Protein AF-A0A1I1L9L7-F1 (afdb_monomer_lite)

InterPro domains:
  IPR055775 Domain of unknown function DUF7351 [PF24042] (22-206)

Sequence (222 aa):
MVRFILAENYLHPSDFQAIETDGSCLQCGTAALQAVPHDQYFMIQCTACESPAFTYKLTPAQVRGHTGTDLIDTVIWEQASDFLKMRQDVCPDCAGNMETEIRDLSGEPEAERLPTSLVTLSECQQCLRFMSVPITHAAAYHPESIVFHWKRGLDILATGVWEFHENLHTEQWTADHVDGPTGSYKVEFQHDSSSLRLYLDETAVVTKSERVRGKDHSASRS

Organism: Natronobacterium haloterrestre (NCBI:txid148448)

Secondary structure (DSSP, 8-state):
-HHHHHTTTTSPPPP---EEE-S--TTT--S-EEEEEETTEEEEEETTT--EEEEEE--HHHHHH--THHHHHHHHHHHHHHHHHHTTTB-TTTS-BEEEEEEE-TTS-GGG--S-SEEEEEEETTT--EEEEEHHHHHHTSHHHHHHHHTTT--GGGS-TTTTHHHHHTTSEEEEE-SSSTT-EEEEEEETTEEEEEEE-TT--EEEEEEEEPP-------

Structure (mmCIF, N/CA/C/O backbone):
data_AF-A0A1I1L9L7-F1
#
_entry.id   AF-A0A1I1L9L7-F1
#
loop_
_atom_site.group_PDB
_atom_site.id
_atom_site.type_symbol
_atom_site.label_atom_id
_at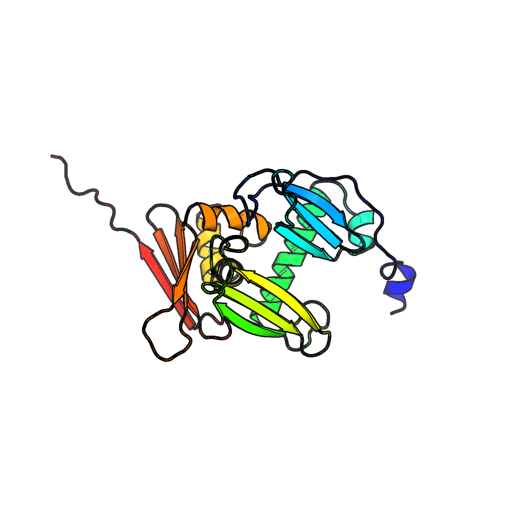om_site.label_alt_id
_atom_site.label_comp_id
_atom_site.label_asym_id
_atom_site.label_entity_id
_atom_site.label_seq_id
_atom_site.pdbx_PDB_ins_code
_atom_site.Cartn_x
_atom_site.Cartn_y
_atom_site.Cartn_z
_atom_site.occupancy
_atom_site.B_iso_or_equiv
_atom_site.auth_seq_id
_atom_site.auth_comp_id
_atom_site.auth_asym_id
_atom_site.auth_atom_id
_atom_site.pdbx_PDB_model_num
ATOM 1 N N . MET A 1 1 ? 21.288 -17.901 -4.551 1.00 74.31 1 MET A N 1
ATOM 2 C CA . MET A 1 1 ? 22.120 -16.922 -5.285 1.00 74.31 1 MET A CA 1
ATOM 3 C C . MET A 1 1 ? 22.381 -17.322 -6.739 1.00 74.31 1 MET A C 1
ATOM 5 O O . MET A 1 1 ? 22.025 -16.545 -7.608 1.00 74.31 1 MET A O 1
ATOM 9 N N . VAL A 1 2 ? 22.883 -18.532 -7.043 1.00 90.88 2 VAL A N 1
ATOM 10 C CA . VAL A 1 2 ? 23.181 -18.965 -8.436 1.00 90.88 2 VAL A CA 1
ATOM 11 C C . VAL A 1 2 ? 21.996 -18.792 -9.400 1.00 90.88 2 VAL A C 1
ATOM 13 O O . VAL A 1 2 ? 22.162 -18.197 -10.456 1.00 90.88 2 VAL A O 1
ATOM 16 N N . ARG A 1 3 ? 20.780 -19.210 -9.012 1.00 94.00 3 ARG A N 1
ATOM 17 C CA . ARG A 1 3 ? 19.559 -19.008 -9.823 1.00 94.00 3 ARG A CA 1
ATOM 18 C C . ARG A 1 3 ? 19.292 -17.538 -10.178 1.00 94.00 3 ARG A C 1
ATOM 20 O O . ARG A 1 3 ? 18.843 -17.263 -11.278 1.00 94.00 3 ARG A O 1
ATOM 27 N N . PHE A 1 4 ? 19.561 -16.615 -9.254 1.00 86.69 4 PHE A N 1
ATOM 28 C CA . PHE A 1 4 ? 19.279 -15.183 -9.415 1.00 86.69 4 PHE A CA 1
ATOM 29 C C . PHE A 1 4 ? 20.272 -14.510 -10.371 1.00 86.69 4 PHE A C 1
ATOM 31 O O . PHE A 1 4 ? 19.888 -13.646 -11.152 1.00 86.69 4 PHE A O 1
ATOM 38 N N . ILE A 1 5 ? 21.530 -14.966 -10.340 1.00 90.44 5 ILE A N 1
ATOM 39 C CA . ILE A 1 5 ? 22.573 -14.550 -11.283 1.00 90.44 5 ILE A CA 1
ATOM 40 C C . ILE A 1 5 ? 22.270 -15.097 -12.679 1.00 90.44 5 ILE A C 1
ATOM 42 O O . ILE A 1 5 ? 22.253 -14.334 -13.633 1.00 90.44 5 ILE A O 1
ATOM 46 N N . LEU A 1 6 ? 21.969 -16.396 -12.797 1.00 91.81 6 LEU A N 1
ATOM 47 C CA . LEU A 1 6 ? 21.653 -17.023 -14.088 1.00 91.81 6 LEU A CA 1
ATOM 48 C C . LEU A 1 6 ? 20.383 -16.456 -14.739 1.00 91.81 6 LEU A C 1
ATOM 50 O O . LEU A 1 6 ? 20.278 -16.457 -15.956 1.00 91.81 6 LEU A O 1
ATOM 54 N N . ALA A 1 7 ? 19.424 -15.993 -13.935 1.00 91.12 7 ALA A N 1
ATOM 55 C CA . ALA A 1 7 ? 18.217 -15.322 -14.416 1.00 91.12 7 ALA A CA 1
ATOM 56 C C . ALA A 1 7 ? 18.407 -13.809 -14.634 1.00 91.12 7 ALA A C 1
ATOM 58 O O . ALA A 1 7 ? 17.445 -13.121 -14.982 1.00 91.12 7 ALA A O 1
ATOM 59 N N . GLU A 1 8 ? 19.609 -13.282 -14.373 1.00 90.81 8 GLU A N 1
ATOM 60 C CA . GLU A 1 8 ? 19.957 -11.867 -14.540 1.00 90.81 8 GLU A CA 1
ATOM 61 C C . GLU A 1 8 ? 18.981 -10.919 -13.823 1.00 90.81 8 GLU A C 1
ATOM 63 O O . GLU A 1 8 ? 18.667 -9.829 -14.297 1.00 90.81 8 GLU A O 1
ATOM 68 N N . ASN A 1 9 ? 18.456 -11.349 -12.672 1.00 88.44 9 ASN A N 1
ATOM 69 C CA . ASN A 1 9 ? 17.422 -10.607 -11.943 1.00 88.44 9 ASN A CA 1
ATOM 70 C C . ASN A 1 9 ? 18.002 -9.617 -10.917 1.00 88.44 9 ASN A C 1
ATOM 72 O O . ASN A 1 9 ? 17.262 -8.997 -10.164 1.00 88.44 9 ASN A O 1
ATOM 76 N N . TYR A 1 10 ? 19.332 -9.496 -10.885 1.00 84.00 10 TYR A N 1
ATOM 77 C CA . TYR A 1 10 ? 20.086 -8.505 -10.112 1.00 84.00 10 TYR A CA 1
ATOM 78 C C . TYR A 1 10 ? 20.432 -7.254 -10.929 1.00 84.00 10 TYR A C 1
ATOM 80 O O . TYR A 1 10 ? 20.996 -6.310 -10.381 1.00 84.00 10 TYR A O 1
ATOM 88 N N . LEU A 1 11 ? 20.181 -7.286 -12.242 1.00 84.75 11 LEU A N 1
ATOM 89 C CA . LEU A 1 11 ? 20.411 -6.153 -13.129 1.00 84.75 11 LEU A CA 1
ATOM 90 C C . LEU A 1 11 ? 19.352 -5.071 -12.911 1.00 84.75 11 LEU A C 1
ATOM 92 O O . LEU A 1 11 ? 18.339 -5.286 -12.248 1.00 84.75 11 LEU A O 1
ATOM 96 N N . HIS A 1 12 ? 19.588 -3.911 -13.514 1.00 85.06 12 HIS A N 1
ATOM 97 C CA . HIS A 1 12 ? 18.571 -2.878 -13.619 1.00 85.06 12 HIS A CA 1
ATOM 98 C C . HIS A 1 12 ? 17.454 -3.336 -14.578 1.00 85.06 12 HIS A C 1
ATOM 100 O O . HIS A 1 12 ? 17.778 -3.896 -15.634 1.00 85.06 12 HIS A O 1
ATOM 106 N N . PRO A 1 13 ? 16.165 -3.146 -14.241 1.00 86.81 13 PRO A N 1
ATOM 107 C CA . PRO A 1 13 ? 15.077 -3.362 -15.190 1.00 86.81 13 PRO A CA 1
ATOM 108 C C . PRO A 1 13 ? 15.266 -2.478 -16.430 1.00 86.81 13 PRO A C 1
ATOM 110 O O . PRO A 1 13 ? 15.770 -1.365 -16.327 1.00 86.81 13 PRO A O 1
ATOM 113 N N . SER A 1 14 ? 14.897 -2.971 -17.611 1.00 86.25 14 SER A N 1
ATOM 114 C CA . SER A 1 14 ? 14.864 -2.129 -18.812 1.00 86.25 14 SER A CA 1
ATOM 115 C C . SER A 1 14 ? 13.725 -1.113 -18.730 1.00 86.25 14 SER A C 1
ATOM 117 O O . SER A 1 14 ? 12.715 -1.384 -18.083 1.00 86.25 14 SER A O 1
ATOM 119 N N . ASP A 1 15 ? 13.844 0.005 -19.443 1.00 88.38 15 ASP A N 1
ATOM 120 C CA . ASP A 1 15 ? 12.739 0.957 -19.572 1.00 88.38 15 ASP A CA 1
ATOM 121 C C . ASP A 1 15 ? 11.530 0.338 -20.290 1.00 88.38 15 ASP A C 1
ATOM 123 O O . ASP A 1 15 ? 11.657 -0.568 -21.122 1.00 88.38 15 ASP A O 1
ATOM 127 N N . PHE A 1 16 ? 10.348 0.876 -19.992 1.00 90.25 16 PHE A N 1
ATOM 128 C CA . PHE A 1 16 ? 9.088 0.574 -20.665 1.00 90.25 16 PHE A CA 1
ATOM 129 C C . PHE A 1 16 ? 8.389 1.879 -21.077 1.00 90.25 16 PHE A C 1
ATOM 131 O O . PHE A 1 16 ? 8.677 2.951 -20.547 1.00 90.25 16 PHE A O 1
ATOM 138 N N . GLN A 1 17 ? 7.502 1.813 -22.071 1.00 91.69 17 GLN A N 1
ATOM 139 C CA . GLN A 1 17 ? 6.713 2.986 -22.468 1.00 91.69 17 GLN A CA 1
ATOM 140 C C . GLN A 1 17 ? 5.720 3.361 -21.371 1.00 91.69 17 GLN A C 1
ATOM 142 O O . GLN A 1 17 ? 5.306 2.488 -20.621 1.00 91.69 17 GLN A O 1
ATOM 147 N N . ALA A 1 18 ? 5.311 4.629 -21.301 1.00 95.25 18 ALA A N 1
ATOM 148 C CA . ALA A 1 18 ? 4.264 5.038 -20.372 1.00 95.25 18 ALA A CA 1
ATOM 149 C C . ALA A 1 18 ? 2.961 4.259 -20.633 1.00 95.25 18 ALA A C 1
ATOM 151 O O . ALA A 1 18 ? 2.595 4.032 -21.790 1.00 95.25 18 ALA A O 1
ATOM 152 N N . ILE A 1 19 ? 2.279 3.847 -19.565 1.00 96.31 19 ILE A N 1
ATOM 153 C CA . ILE A 1 19 ? 1.046 3.051 -19.630 1.00 96.31 19 ILE A CA 1
ATOM 154 C C . ILE A 1 19 ? -0.031 3.794 -18.842 1.00 96.31 19 ILE A C 1
ATOM 156 O O . ILE A 1 19 ? 0.158 4.062 -17.660 1.00 96.31 19 ILE A O 1
ATOM 160 N N . GLU A 1 20 ? -1.147 4.137 -19.479 1.00 96.44 20 GLU A N 1
ATOM 161 C CA . GLU A 1 20 ? -2.298 4.718 -18.777 1.00 96.44 20 GLU A CA 1
ATOM 162 C C . GLU A 1 20 ? -2.864 3.719 -17.757 1.00 96.44 20 GLU A C 1
ATOM 164 O O . GLU A 1 20 ? -2.862 2.510 -17.995 1.00 96.44 20 GLU A O 1
ATOM 169 N N . THR A 1 21 ? -3.322 4.221 -16.612 1.00 96.50 21 THR A N 1
ATOM 170 C CA . THR A 1 21 ? -3.875 3.394 -15.534 1.00 96.50 21 THR A CA 1
ATOM 171 C C . THR A 1 21 ? -5.078 4.069 -14.896 1.00 96.50 21 THR A C 1
ATOM 173 O O . THR A 1 21 ? -5.162 5.298 -14.854 1.00 96.50 21 THR A O 1
ATOM 176 N N . ASP A 1 22 ? -5.974 3.254 -14.346 1.00 96.44 22 ASP A N 1
ATOM 177 C CA . ASP A 1 22 ? -7.114 3.737 -13.577 1.00 96.44 22 ASP A CA 1
ATOM 178 C C . ASP A 1 22 ? -6.680 4.345 -12.232 1.00 96.44 22 ASP A C 1
ATOM 180 O O . ASP A 1 22 ? -5.543 4.174 -11.769 1.00 96.44 22 ASP A O 1
ATOM 184 N N . GLY A 1 23 ? -7.607 5.074 -11.608 1.00 95.62 23 GLY A N 1
ATOM 185 C CA . GLY A 1 23 ? -7.436 5.726 -10.313 1.00 95.62 23 GLY A CA 1
ATOM 186 C C . GLY A 1 23 ? -7.349 7.248 -10.386 1.00 95.62 23 GLY A C 1
ATOM 187 O O . GLY A 1 23 ? -7.425 7.864 -11.449 1.00 95.62 23 GLY A O 1
ATOM 188 N N . SER A 1 24 ? -7.189 7.877 -9.222 1.00 95.88 24 SER A N 1
ATOM 189 C CA . SER A 1 24 ? -7.124 9.335 -9.092 1.00 95.88 24 SER A CA 1
ATOM 190 C C . SER A 1 24 ? -5.877 9.762 -8.329 1.00 95.88 24 SER A C 1
ATOM 192 O O . SER A 1 24 ? -5.354 9.034 -7.491 1.00 95.88 24 SER A O 1
ATOM 194 N N . CYS A 1 25 ? -5.350 10.945 -8.627 1.00 95.94 25 CYS A N 1
ATOM 195 C CA . CYS A 1 25 ? -4.183 11.454 -7.916 1.00 95.94 25 CYS A CA 1
ATOM 196 C C . CYS A 1 25 ? -4.523 11.765 -6.453 1.00 95.94 25 CYS A C 1
ATOM 198 O O . CYS A 1 25 ? -5.446 12.534 -6.189 1.00 95.94 25 CYS A O 1
ATOM 200 N N . LEU A 1 26 ? -3.728 11.267 -5.501 1.00 92.94 26 LEU A N 1
ATOM 201 C CA . LEU A 1 26 ? -3.913 11.589 -4.082 1.00 92.94 26 LEU A CA 1
ATOM 202 C C . LEU A 1 26 ? -3.842 13.101 -3.811 1.00 92.94 26 LEU A C 1
ATOM 204 O O . LEU A 1 26 ? -4.589 13.602 -2.981 1.00 92.94 26 LEU A O 1
ATOM 208 N N . GLN A 1 27 ? -2.989 13.821 -4.547 1.00 92.06 27 GLN A N 1
ATOM 209 C CA . GLN A 1 27 ? -2.764 15.255 -4.359 1.00 92.06 27 GLN A CA 1
ATOM 210 C C . GLN A 1 27 ? -3.884 16.119 -4.953 1.00 92.06 27 GLN A C 1
ATOM 212 O O . GLN A 1 27 ? -4.415 16.991 -4.276 1.00 92.06 27 GLN A O 1
ATOM 217 N N . CYS A 1 28 ? -4.236 15.916 -6.229 1.00 93.69 28 CYS A N 1
ATOM 218 C CA . CYS A 1 28 ? -5.152 16.817 -6.947 1.00 93.69 28 CYS A CA 1
ATOM 219 C C . CYS A 1 28 ? -6.508 16.198 -7.321 1.00 93.69 28 CYS A C 1
ATOM 221 O O . CYS A 1 28 ? -7.334 16.877 -7.925 1.00 93.69 28 CYS A O 1
ATOM 223 N N . GLY A 1 29 ? -6.724 14.909 -7.045 1.00 94.00 29 GLY A N 1
ATOM 224 C CA . GLY A 1 29 ? -7.970 14.190 -7.340 1.00 94.00 29 GLY A CA 1
ATOM 225 C C . GLY A 1 29 ? -8.252 13.941 -8.820 1.00 94.00 29 GLY A C 1
ATOM 226 O O . GLY A 1 29 ? -9.271 13.351 -9.160 1.00 94.00 29 GLY A O 1
ATOM 227 N N . THR A 1 30 ? -7.364 14.356 -9.725 1.00 96.19 30 THR A N 1
ATOM 228 C CA . THR A 1 30 ? -7.573 14.163 -11.165 1.00 96.19 30 THR A CA 1
ATOM 229 C C . THR A 1 30 ? -7.302 12.710 -11.564 1.00 96.19 30 THR A C 1
ATOM 231 O O . THR A 1 30 ? -6.269 12.147 -11.193 1.00 96.19 30 THR A O 1
ATOM 234 N N . ALA A 1 31 ? -8.202 12.126 -12.359 1.00 96.31 31 ALA A N 1
ATOM 235 C CA . ALA A 1 31 ? -8.064 10.797 -12.960 1.00 96.31 31 ALA A CA 1
ATOM 236 C C . ALA A 1 31 ? -7.220 10.853 -14.247 1.00 96.31 31 ALA A C 1
ATOM 238 O O . ALA A 1 31 ? -7.720 10.686 -15.357 1.00 96.31 31 ALA A O 1
ATOM 239 N N . ALA A 1 32 ? -5.942 11.200 -14.097 1.00 95.19 32 ALA A N 1
ATOM 240 C CA . ALA A 1 32 ? -4.993 11.330 -15.203 1.00 95.19 32 ALA A CA 1
ATOM 241 C C . ALA A 1 32 ? -3.651 10.699 -14.815 1.00 95.19 32 ALA A C 1
ATOM 243 O O . ALA A 1 32 ? -2.624 11.378 -14.726 1.00 95.19 32 ALA A O 1
ATOM 244 N N . LEU A 1 33 ? -3.695 9.403 -14.503 1.00 97.62 33 LEU A N 1
ATOM 245 C CA . LEU A 1 33 ? -2.555 8.635 -14.023 1.00 97.62 33 LEU A CA 1
ATOM 246 C C . LEU A 1 33 ? -1.916 7.828 -15.154 1.00 97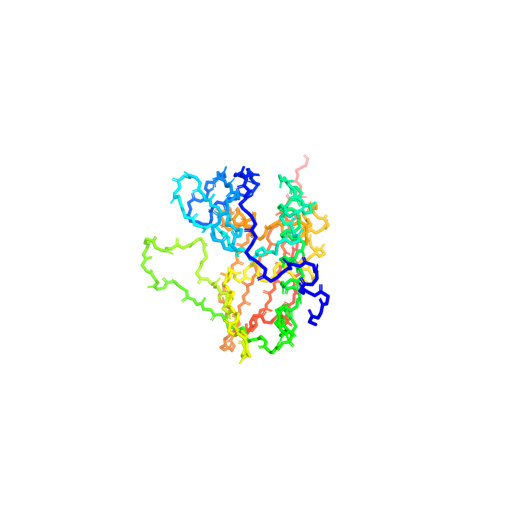.62 33 LEU A C 1
ATOM 248 O O . LEU A 1 33 ? -2.593 7.240 -15.996 1.00 97.62 33 LEU A O 1
ATOM 252 N N . GLN A 1 34 ? -0.590 7.773 -15.138 1.00 97.38 34 GLN A N 1
ATOM 253 C CA . GLN A 1 34 ? 0.185 6.884 -15.993 1.00 97.38 34 GLN A CA 1
ATOM 254 C C . GLN A 1 34 ? 1.308 6.232 -15.192 1.00 97.38 34 GLN A C 1
ATOM 256 O O . GLN A 1 34 ? 1.934 6.867 -14.343 1.00 97.38 34 GLN A O 1
ATOM 261 N N . ALA A 1 35 ? 1.585 4.971 -15.485 1.00 96.06 35 ALA A N 1
ATOM 262 C CA . ALA A 1 35 ? 2.788 4.291 -15.057 1.00 96.06 35 ALA A CA 1
ATOM 263 C C . ALA A 1 35 ? 3.961 4.706 -15.948 1.00 96.06 35 ALA A C 1
ATOM 265 O O . ALA A 1 35 ? 3.888 4.576 -17.171 1.00 96.06 35 ALA A O 1
ATOM 266 N N . VAL A 1 36 ? 5.051 5.162 -15.340 1.00 94.69 36 VAL A N 1
ATOM 267 C CA . VAL A 1 36 ? 6.296 5.527 -16.023 1.00 94.69 36 VAL A CA 1
ATOM 268 C C . VAL A 1 36 ? 7.489 4.818 -15.377 1.00 94.69 36 VAL A C 1
ATOM 270 O O . VAL A 1 36 ? 7.472 4.566 -14.164 1.00 94.69 36 VAL A O 1
ATOM 273 N N . PRO A 1 37 ? 8.535 4.483 -16.153 1.00 92.12 37 PRO A N 1
ATOM 274 C CA . PRO A 1 37 ? 9.802 4.064 -15.576 1.00 92.12 37 PRO A CA 1
ATOM 275 C C . PRO A 1 37 ? 10.461 5.252 -14.865 1.00 92.12 37 PRO A C 1
ATOM 277 O O . PRO A 1 37 ? 10.533 6.356 -15.405 1.00 92.12 37 PRO A O 1
ATOM 280 N N . HIS A 1 38 ? 10.961 5.022 -13.655 1.00 87.38 38 HIS A N 1
ATOM 281 C CA . HIS A 1 38 ? 11.779 5.981 -12.921 1.00 87.38 38 HIS A CA 1
ATOM 282 C C . HIS A 1 38 ? 12.924 5.243 -12.224 1.00 87.38 38 HIS A C 1
ATOM 284 O O . HIS A 1 38 ? 12.755 4.681 -11.138 1.00 87.38 38 HIS A O 1
ATOM 290 N N . ASP A 1 39 ? 14.109 5.250 -12.836 1.00 82.75 39 ASP A N 1
ATOM 291 C CA . ASP A 1 39 ? 15.231 4.394 -12.442 1.00 82.75 39 ASP A CA 1
ATOM 292 C C . ASP A 1 39 ? 14.770 2.923 -12.314 1.00 82.75 39 ASP A C 1
ATOM 294 O O . ASP A 1 39 ? 14.242 2.335 -13.250 1.00 82.75 39 ASP A O 1
ATOM 298 N N . GLN A 1 40 ? 14.918 2.319 -11.131 1.00 77.81 40 GLN A N 1
ATOM 299 C CA . GLN A 1 40 ? 14.515 0.933 -10.851 1.00 77.81 40 GLN A CA 1
ATOM 300 C C . GLN A 1 40 ? 13.044 0.790 -10.424 1.00 77.81 40 GLN A C 1
ATOM 302 O O . GLN A 1 40 ? 12.626 -0.286 -9.977 1.00 77.81 40 GLN A O 1
ATOM 307 N N . TYR A 1 41 ? 12.276 1.876 -10.491 1.00 84.12 41 TYR A N 1
ATOM 308 C CA . TYR A 1 41 ? 10.914 1.935 -9.991 1.00 84.12 41 TYR A CA 1
ATOM 309 C C . TYR A 1 41 ? 9.888 2.057 -11.114 1.00 84.12 41 TYR A C 1
ATOM 311 O O . TYR A 1 41 ? 10.074 2.739 -12.119 1.00 84.12 41 TYR A O 1
ATOM 319 N N . PHE A 1 42 ? 8.764 1.405 -10.872 1.00 90.31 42 PHE A N 1
ATOM 320 C CA . PHE A 1 42 ? 7.472 1.708 -11.447 1.00 90.31 42 PHE A CA 1
ATOM 321 C C . PHE A 1 42 ? 6.874 2.875 -10.666 1.00 90.31 42 PHE A C 1
ATOM 323 O O . PHE A 1 42 ? 6.631 2.747 -9.464 1.00 90.31 42 PHE A O 1
ATOM 330 N N . MET A 1 43 ? 6.650 4.006 -11.324 1.00 94.88 43 MET A N 1
ATOM 331 C CA . MET A 1 43 ? 6.015 5.164 -10.706 1.00 94.88 43 MET A CA 1
ATOM 332 C C . MET A 1 43 ? 4.675 5.428 -11.378 1.00 94.88 43 MET A C 1
ATOM 334 O O . MET A 1 43 ? 4.620 5.657 -12.582 1.00 94.88 43 MET A O 1
ATOM 338 N N . ILE A 1 44 ? 3.600 5.437 -10.598 1.00 96.25 44 ILE A N 1
ATOM 339 C CA . ILE A 1 44 ? 2.334 6.022 -11.020 1.00 96.25 44 ILE A CA 1
ATOM 340 C C . ILE A 1 44 ? 2.444 7.527 -10.829 1.00 96.25 44 ILE A C 1
ATOM 342 O O . ILE A 1 44 ? 2.568 8.013 -9.703 1.00 96.25 44 ILE A O 1
ATOM 346 N N . GLN A 1 45 ? 2.401 8.261 -11.931 1.00 96.75 45 GLN A N 1
ATOM 347 C CA . GLN A 1 45 ? 2.517 9.709 -11.965 1.00 96.75 45 GLN A CA 1
ATOM 348 C C . GLN A 1 45 ? 1.210 10.340 -12.442 1.00 96.75 45 GLN A C 1
ATOM 350 O O . GLN A 1 45 ? 0.601 9.887 -13.412 1.00 96.75 45 GLN A O 1
ATOM 355 N N . CYS A 1 46 ? 0.797 11.422 -11.783 1.00 97.44 46 CYS A N 1
ATOM 356 C CA . CYS A 1 46 ? -0.293 12.262 -12.261 1.00 97.44 46 CYS A CA 1
ATOM 357 C C . CYS A 1 46 ? 0.199 13.203 -13.362 1.00 97.44 46 CYS A C 1
ATOM 359 O O . CYS A 1 46 ? 1.106 13.997 -13.135 1.00 97.44 46 CYS A O 1
ATOM 361 N N . THR A 1 47 ? -0.428 13.188 -14.534 1.00 97.00 47 THR A N 1
ATOM 362 C CA . THR A 1 47 ? -0.057 14.083 -15.645 1.00 97.00 47 THR A CA 1
ATOM 363 C C . THR A 1 47 ? -0.574 15.513 -15.471 1.00 97.00 47 THR A C 1
ATOM 365 O O . THR A 1 47 ? -0.110 16.415 -16.160 1.00 97.00 47 THR A O 1
ATOM 368 N N . ALA A 1 48 ? -1.504 15.744 -14.536 1.00 96.50 48 ALA A N 1
ATOM 369 C CA . ALA A 1 48 ? -2.084 17.064 -14.286 1.00 96.50 48 ALA A CA 1
ATOM 370 C C . ALA A 1 48 ? -1.276 17.916 -13.290 1.00 96.50 48 ALA A C 1
ATOM 372 O O . ALA A 1 48 ? -1.201 19.131 -13.451 1.00 96.50 48 ALA A O 1
ATOM 373 N N . CYS A 1 49 ? -0.695 17.302 -12.254 1.00 95.00 49 CYS A N 1
ATOM 374 C CA . CYS A 1 49 ? 0.091 18.006 -11.228 1.00 95.00 49 CYS A CA 1
ATOM 375 C C . CYS A 1 49 ? 1.503 17.439 -11.034 1.00 95.00 49 CYS A C 1
ATOM 377 O O . CYS A 1 49 ? 2.192 17.837 -10.097 1.00 95.00 49 CYS A O 1
ATOM 379 N N . GLU A 1 50 ? 1.908 16.484 -11.877 1.00 94.31 50 GLU A N 1
ATOM 380 C CA . GLU A 1 50 ? 3.232 15.839 -11.920 1.00 94.31 50 GLU A CA 1
ATOM 381 C C . GLU A 1 50 ? 3.634 15.066 -10.651 1.00 94.31 50 GLU A C 1
ATOM 383 O O . GLU A 1 50 ? 4.687 14.428 -10.623 1.00 94.31 50 GLU A O 1
ATOM 388 N N . SER A 1 51 ? 2.784 15.065 -9.620 1.00 91.88 51 SER A N 1
ATOM 389 C CA . SER A 1 51 ? 3.040 14.394 -8.348 1.00 91.88 51 SER A CA 1
ATOM 390 C C . SER A 1 51 ? 3.021 12.866 -8.499 1.00 91.88 51 SER A C 1
ATOM 392 O O . SER A 1 51 ? 2.154 12.332 -9.208 1.00 91.88 51 SER A O 1
ATOM 394 N N . PRO A 1 52 ? 3.924 12.145 -7.809 1.00 91.94 52 PRO A N 1
ATOM 395 C CA . PRO A 1 52 ? 3.858 10.693 -7.730 1.00 91.94 52 PRO A CA 1
ATOM 396 C C . PRO A 1 52 ? 2.637 10.286 -6.897 1.00 91.94 52 PRO A C 1
ATOM 398 O O . PRO A 1 52 ? 2.479 10.723 -5.759 1.00 91.94 52 PRO A O 1
ATOM 401 N N . ALA A 1 53 ? 1.768 9.452 -7.462 1.00 90.00 53 ALA A N 1
ATOM 402 C CA . ALA A 1 53 ? 0.656 8.845 -6.734 1.00 90.00 53 ALA A CA 1
ATOM 403 C C . ALA A 1 53 ? 1.095 7.554 -6.028 1.00 90.00 53 ALA A C 1
ATOM 405 O O . ALA A 1 53 ? 0.649 7.265 -4.923 1.00 90.00 53 ALA A O 1
ATOM 406 N N . PHE A 1 54 ? 1.997 6.786 -6.644 1.00 93.00 54 PHE A N 1
ATOM 407 C CA . PHE A 1 54 ? 2.518 5.551 -6.069 1.00 93.00 54 PHE A CA 1
ATOM 408 C C . PHE A 1 54 ? 3.865 5.177 -6.686 1.00 93.00 54 PHE A C 1
ATOM 410 O O . PHE A 1 54 ? 4.089 5.411 -7.870 1.00 93.00 54 PHE A O 1
ATOM 417 N N . THR A 1 55 ? 4.738 4.547 -5.903 1.00 92.56 55 THR A N 1
ATOM 418 C CA . THR A 1 55 ? 6.027 4.040 -6.383 1.00 92.56 55 THR A CA 1
ATOM 419 C C . THR A 1 55 ? 6.212 2.604 -5.920 1.00 92.56 55 THR A C 1
ATOM 421 O O . THR A 1 55 ? 6.020 2.286 -4.747 1.00 92.56 55 THR A O 1
ATOM 424 N N . TYR A 1 56 ? 6.628 1.738 -6.837 1.00 92.50 56 TYR A N 1
ATOM 425 C CA . TYR A 1 56 ? 6.907 0.334 -6.576 1.00 92.50 56 TYR A CA 1
ATOM 426 C C . TYR A 1 56 ? 8.202 -0.090 -7.249 1.00 92.50 56 TYR A C 1
ATOM 428 O O . TYR A 1 56 ? 8.563 0.415 -8.306 1.00 92.50 56 TYR A O 1
ATOM 436 N N . LYS A 1 57 ? 8.931 -1.027 -6.650 1.00 90.75 57 LYS A N 1
ATOM 437 C CA . LYS A 1 57 ? 10.142 -1.573 -7.272 1.00 90.75 57 LYS A CA 1
ATOM 438 C C . LYS A 1 57 ? 9.772 -2.559 -8.378 1.00 90.75 57 LYS A C 1
ATOM 440 O O . LYS A 1 57 ? 8.862 -3.364 -8.203 1.00 90.75 57 LYS A O 1
ATOM 445 N N . LEU A 1 58 ? 10.516 -2.554 -9.477 1.00 90.56 58 LEU A N 1
ATOM 446 C CA . LEU A 1 58 ? 10.386 -3.582 -10.508 1.00 90.56 58 LEU A CA 1
ATOM 447 C C . LEU A 1 58 ? 11.557 -4.548 -10.469 1.00 90.56 58 LEU A C 1
ATOM 449 O O . LEU A 1 58 ? 12.697 -4.184 -10.183 1.00 90.56 58 LEU A O 1
ATOM 453 N N . THR A 1 59 ? 11.276 -5.796 -10.817 1.00 91.00 59 THR A N 1
ATOM 454 C CA . THR A 1 59 ? 12.312 -6.772 -11.141 1.00 91.00 59 THR A CA 1
ATOM 455 C C . THR A 1 59 ? 12.564 -6.802 -12.650 1.00 91.00 59 THR A C 1
ATOM 457 O O . THR A 1 59 ? 11.627 -6.637 -13.437 1.00 91.00 59 THR A O 1
ATOM 460 N N . PRO A 1 60 ? 13.799 -7.093 -13.100 1.00 91.50 60 PRO A N 1
ATOM 461 C CA . PRO A 1 60 ? 14.067 -7.332 -14.518 1.00 91.50 60 PRO A CA 1
ATOM 462 C C . PRO A 1 60 ? 13.179 -8.422 -15.129 1.00 91.50 60 PRO A C 1
ATOM 464 O O . PRO A 1 60 ? 12.792 -8.333 -16.292 1.00 91.50 60 PRO A O 1
ATOM 467 N N . ALA A 1 61 ? 12.832 -9.454 -14.354 1.00 92.38 61 ALA A N 1
ATOM 468 C CA . ALA A 1 61 ? 11.925 -10.506 -14.793 1.00 92.38 61 ALA A CA 1
ATOM 469 C C . ALA A 1 61 ? 10.511 -9.987 -15.105 1.00 92.38 61 ALA A C 1
ATOM 471 O O . ALA A 1 61 ? 9.952 -10.407 -16.115 1.00 92.38 61 ALA A O 1
ATOM 472 N N . GLN A 1 62 ? 9.964 -9.066 -14.300 1.00 93.00 62 GLN A N 1
ATOM 473 C CA . GLN A 1 62 ? 8.648 -8.466 -14.560 1.00 93.00 62 GLN A CA 1
ATOM 474 C C . GLN A 1 62 ? 8.634 -7.727 -15.898 1.00 93.00 62 GLN A C 1
ATOM 476 O O . GLN A 1 62 ? 7.788 -8.014 -16.738 1.00 93.00 62 GLN A O 1
ATOM 481 N N . VAL A 1 63 ? 9.617 -6.856 -16.145 1.00 92.56 63 VAL A N 1
ATOM 482 C CA . VAL A 1 63 ? 9.640 -6.040 -17.373 1.00 92.56 63 VAL A CA 1
ATOM 483 C C . VAL A 1 63 ? 9.937 -6.867 -18.629 1.00 92.56 63 VAL A C 1
ATOM 485 O O . VAL A 1 63 ? 9.454 -6.552 -19.711 1.00 92.56 63 VAL A O 1
ATOM 488 N N . ARG A 1 64 ? 10.704 -7.961 -18.516 1.00 92.50 64 ARG A N 1
ATOM 489 C CA . ARG A 1 64 ? 10.913 -8.887 -19.646 1.00 92.50 64 ARG A CA 1
ATOM 490 C C . ARG A 1 64 ? 9.712 -9.793 -19.913 1.00 92.50 64 ARG A C 1
ATOM 492 O O . ARG A 1 64 ? 9.556 -10.259 -21.038 1.00 92.50 64 ARG A O 1
ATOM 499 N N . GLY A 1 65 ? 8.943 -10.118 -18.875 1.00 93.88 65 GLY A N 1
ATOM 500 C CA . GLY A 1 65 ? 7.827 -11.060 -18.949 1.00 93.88 65 GLY A CA 1
ATOM 501 C C . GLY A 1 65 ? 6.492 -10.420 -19.321 1.00 93.88 65 GLY A C 1
ATOM 502 O O . GLY A 1 65 ? 5.635 -11.116 -19.859 1.00 93.88 65 GLY A O 1
ATOM 503 N N . HIS A 1 66 ? 6.321 -9.124 -19.047 1.00 94.81 66 HIS A N 1
ATOM 504 C CA . HIS A 1 66 ? 5.037 -8.431 -19.129 1.00 94.81 66 HIS A CA 1
ATOM 505 C C . HIS A 1 66 ? 5.183 -7.042 -19.754 1.00 94.81 66 HIS A C 1
ATOM 507 O O . HIS A 1 66 ? 6.193 -6.363 -19.572 1.00 94.81 66 HIS A O 1
ATOM 513 N N . THR A 1 67 ? 4.153 -6.606 -20.479 1.00 93.12 67 THR A N 1
ATOM 514 C CA . THR A 1 67 ? 4.120 -5.313 -21.179 1.00 93.12 67 THR A CA 1
ATOM 515 C C . THR A 1 67 ? 2.742 -4.680 -21.073 1.00 93.12 67 THR A C 1
ATOM 517 O O . THR A 1 67 ? 1.752 -5.402 -21.004 1.00 93.12 67 THR A O 1
ATOM 520 N N . GLY A 1 68 ? 2.659 -3.350 -21.154 1.00 93.12 68 GLY A N 1
ATOM 521 C CA . GLY A 1 68 ? 1.370 -2.658 -21.099 1.00 93.12 68 GLY A CA 1
ATOM 522 C C . GLY A 1 68 ? 0.643 -2.926 -19.780 1.00 93.12 68 GLY A C 1
ATOM 523 O O . GLY A 1 68 ? 1.277 -3.031 -18.731 1.00 93.12 68 GLY A O 1
ATOM 524 N N . THR A 1 69 ? -0.678 -3.073 -19.837 1.00 93.81 69 THR A N 1
ATOM 525 C CA . THR A 1 69 ? -1.523 -3.315 -18.656 1.00 93.81 69 THR A CA 1
ATOM 526 C C . THR A 1 69 ? -1.130 -4.577 -17.889 1.00 93.81 69 THR A C 1
ATOM 528 O O . THR A 1 69 ? -1.145 -4.554 -16.665 1.00 93.81 69 THR A O 1
ATOM 531 N N . ASP A 1 70 ? -0.640 -5.623 -18.562 1.00 95.75 70 ASP A N 1
ATOM 532 C CA . ASP A 1 70 ? -0.192 -6.852 -17.890 1.00 95.75 70 ASP A CA 1
ATOM 533 C C . ASP A 1 70 ? 0.958 -6.589 -16.901 1.00 95.75 70 ASP A C 1
ATOM 535 O O . ASP A 1 70 ? 1.090 -7.282 -15.893 1.00 95.75 70 ASP A O 1
ATOM 539 N N . LEU A 1 71 ? 1.814 -5.592 -17.172 1.00 95.44 71 LEU A N 1
ATOM 540 C CA . LEU A 1 71 ? 2.874 -5.197 -16.241 1.00 95.44 71 LEU A CA 1
ATOM 541 C C . LEU A 1 71 ? 2.280 -4.543 -14.988 1.00 95.44 71 LEU A C 1
ATOM 543 O O . LEU A 1 71 ? 2.724 -4.858 -13.882 1.00 95.44 71 LEU A O 1
ATOM 547 N N . ILE A 1 72 ? 1.272 -3.681 -15.160 1.00 96.19 72 ILE A N 1
ATOM 548 C CA . ILE A 1 72 ? 0.536 -3.048 -14.057 1.00 96.19 72 ILE A CA 1
ATOM 549 C C . ILE A 1 72 ? -0.116 -4.125 -13.191 1.00 96.19 72 ILE A C 1
ATOM 551 O O . ILE A 1 72 ? 0.085 -4.119 -11.978 1.00 96.19 72 ILE A O 1
ATOM 555 N N . ASP A 1 73 ? -0.778 -5.109 -13.802 1.00 96.31 73 ASP A N 1
ATOM 556 C CA . ASP A 1 73 ? -1.394 -6.224 -13.080 1.00 96.31 73 ASP A CA 1
ATOM 557 C C . ASP A 1 73 ? -0.370 -6.954 -12.202 1.00 96.31 73 ASP A C 1
ATOM 559 O O . ASP A 1 73 ? -0.636 -7.237 -11.034 1.00 96.31 73 ASP A O 1
ATOM 563 N N . THR A 1 74 ? 0.845 -7.212 -12.709 1.00 96.38 74 THR A N 1
ATOM 564 C CA . THR A 1 74 ? 1.888 -7.850 -11.883 1.00 96.38 74 THR A CA 1
ATOM 565 C C . THR A 1 74 ? 2.295 -7.005 -10.678 1.00 96.38 74 THR A C 1
ATOM 567 O O . THR A 1 74 ? 2.580 -7.559 -9.618 1.00 96.38 74 THR A O 1
ATOM 570 N N . VAL A 1 75 ? 2.316 -5.677 -10.818 1.00 96.06 75 VAL A N 1
ATOM 571 C CA . VAL A 1 75 ? 2.606 -4.757 -9.712 1.00 96.06 75 VAL A CA 1
ATOM 572 C C . VAL A 1 75 ? 1.474 -4.782 -8.693 1.00 96.06 75 VAL A C 1
ATOM 574 O O . VAL A 1 75 ? 1.758 -4.831 -7.499 1.00 96.06 75 VAL A O 1
ATOM 577 N N . ILE A 1 76 ? 0.216 -4.800 -9.141 1.00 97.12 76 ILE A N 1
ATOM 578 C CA . ILE A 1 76 ? -0.963 -4.892 -8.270 1.00 97.12 76 ILE A CA 1
ATOM 579 C C . ILE A 1 76 ? -0.908 -6.176 -7.432 1.00 97.12 76 ILE A C 1
ATOM 581 O O . ILE A 1 76 ? -1.016 -6.118 -6.207 1.00 97.12 76 ILE A O 1
ATOM 585 N N . TRP A 1 77 ? -0.646 -7.329 -8.055 1.00 96.62 77 TRP A N 1
ATOM 586 C CA . TRP A 1 77 ? -0.559 -8.606 -7.338 1.00 96.62 77 TRP A CA 1
ATOM 587 C C . TRP A 1 77 ? 0.589 -8.652 -6.319 1.00 96.62 77 TRP A C 1
ATOM 589 O O . TRP A 1 77 ? 0.399 -9.114 -5.189 1.00 96.62 77 TRP A O 1
ATOM 599 N N . GLU A 1 78 ? 1.777 -8.164 -6.687 1.00 96.38 78 GLU A N 1
ATOM 600 C CA . GLU A 1 78 ? 2.925 -8.116 -5.773 1.00 96.38 78 GLU A CA 1
ATOM 601 C C . GLU A 1 78 ? 2.684 -7.132 -4.619 1.00 96.38 78 GLU A C 1
ATOM 603 O O . GLU A 1 78 ? 2.913 -7.469 -3.456 1.00 96.38 78 GLU A O 1
ATOM 608 N N . GLN A 1 79 ? 2.125 -5.955 -4.909 1.00 95.75 79 GLN A N 1
ATOM 609 C CA . GLN A 1 79 ? 1.722 -4.967 -3.910 1.00 95.75 79 GLN A CA 1
ATOM 610 C C . GLN A 1 79 ? 0.701 -5.545 -2.920 1.00 95.75 79 GLN A C 1
ATOM 612 O O . GLN A 1 79 ? 0.857 -5.370 -1.710 1.00 95.75 79 GLN A O 1
ATOM 617 N N . ALA A 1 80 ? -0.321 -6.257 -3.397 1.00 97.38 80 ALA A N 1
ATOM 618 C CA . ALA A 1 80 ? -1.307 -6.882 -2.524 1.00 97.38 80 ALA A CA 1
ATOM 619 C C . ALA A 1 80 ? -0.653 -7.909 -1.582 1.00 97.38 80 ALA A C 1
ATOM 621 O O . ALA A 1 80 ? -0.931 -7.929 -0.380 1.00 97.38 80 ALA A O 1
ATOM 622 N N . SER A 1 81 ? 0.276 -8.721 -2.099 1.00 97.12 81 SER A N 1
ATOM 623 C CA . SER A 1 81 ? 1.099 -9.629 -1.289 1.00 97.12 81 SER A CA 1
ATOM 624 C C . SER A 1 81 ? 1.932 -8.873 -0.243 1.00 97.12 81 SER A C 1
ATOM 626 O O . SER A 1 81 ? 2.019 -9.318 0.906 1.00 97.12 81 SER A O 1
ATOM 628 N N . ASP A 1 82 ? 2.512 -7.727 -0.604 1.00 97.19 82 ASP A N 1
ATOM 629 C CA . ASP A 1 82 ? 3.286 -6.894 0.317 1.00 97.19 82 ASP A CA 1
ATOM 630 C C . ASP A 1 82 ? 2.425 -6.416 1.492 1.00 97.19 82 ASP A C 1
ATOM 632 O O . ASP A 1 82 ? 2.815 -6.615 2.644 1.00 97.19 82 ASP A O 1
ATOM 636 N N . PHE A 1 83 ? 1.228 -5.881 1.232 1.00 97.06 83 PHE A N 1
ATOM 637 C CA . PHE A 1 83 ? 0.312 -5.455 2.294 1.00 97.06 83 PHE A CA 1
ATOM 638 C C . PHE A 1 83 ? -0.133 -6.614 3.189 1.00 97.06 83 PHE A C 1
ATOM 640 O O . PHE A 1 83 ? -0.186 -6.462 4.410 1.00 97.06 83 PHE A O 1
ATOM 647 N N . LEU A 1 84 ? -0.405 -7.792 2.620 1.00 97.25 84 LEU A N 1
ATOM 648 C CA . LEU A 1 84 ? -0.772 -8.973 3.405 1.00 97.25 84 LEU A CA 1
ATOM 649 C C . LEU A 1 84 ? 0.360 -9.431 4.339 1.00 97.25 84 LEU A C 1
ATOM 651 O O . LEU A 1 84 ? 0.083 -9.797 5.481 1.00 97.25 84 LEU A O 1
ATOM 655 N N . LYS A 1 85 ? 1.624 -9.384 3.894 1.00 97.50 85 LYS A N 1
ATOM 656 C CA . LYS A 1 85 ? 2.795 -9.694 4.739 1.00 97.50 85 LYS A CA 1
ATOM 657 C C . LYS A 1 85 ? 3.023 -8.627 5.808 1.00 97.50 85 LYS A C 1
ATOM 659 O O . LYS A 1 85 ? 3.235 -8.967 6.969 1.00 97.50 85 LYS A O 1
ATOM 664 N N . MET A 1 86 ? 2.931 -7.351 5.434 1.00 96.19 86 MET A N 1
ATOM 665 C CA . MET A 1 86 ? 3.129 -6.224 6.350 1.00 96.19 86 MET A CA 1
ATOM 666 C C . MET A 1 86 ? 2.117 -6.228 7.496 1.00 96.19 86 MET A C 1
ATOM 668 O O . MET A 1 86 ? 2.489 -5.960 8.629 1.00 96.19 86 MET A O 1
ATOM 672 N N . ARG A 1 87 ? 0.866 -6.632 7.238 1.00 95.06 87 ARG A N 1
ATOM 673 C CA . ARG A 1 87 ? -0.161 -6.842 8.276 1.00 95.06 87 ARG A CA 1
ATOM 674 C C . ARG A 1 87 ? 0.165 -7.951 9.283 1.00 95.06 87 ARG A C 1
ATOM 676 O O . ARG A 1 87 ? -0.608 -8.157 10.215 1.00 95.06 87 ARG A O 1
ATOM 683 N N . GLN A 1 88 ? 1.198 -8.747 9.034 1.00 95.69 88 GLN A N 1
ATOM 684 C CA . GLN A 1 88 ? 1.684 -9.814 9.912 1.00 95.69 88 GLN A CA 1
ATOM 685 C C . GLN A 1 88 ? 3.084 -9.492 10.452 1.00 95.69 88 GLN A C 1
ATOM 687 O O . GLN A 1 88 ? 3.801 -10.406 10.849 1.00 95.69 88 GLN A O 1
ATOM 692 N N . ASP A 1 89 ? 3.489 -8.219 10.402 1.00 96.94 89 ASP A N 1
ATOM 693 C CA . ASP A 1 89 ? 4.809 -7.725 10.807 1.00 96.94 89 ASP A CA 1
ATOM 694 C C . ASP A 1 89 ? 5.965 -8.377 10.026 1.00 96.94 89 ASP A C 1
ATOM 696 O O . ASP A 1 89 ? 7.114 -8.404 10.467 1.00 96.94 89 ASP A O 1
ATOM 700 N N . VAL A 1 90 ? 5.677 -8.894 8.823 1.00 97.94 90 VAL A N 1
ATOM 701 C CA . VAL A 1 90 ? 6.660 -9.538 7.946 1.00 97.94 90 VAL A CA 1
ATOM 702 C C . VAL A 1 90 ? 7.050 -8.588 6.821 1.00 97.94 90 VAL A C 1
ATOM 704 O O . VAL A 1 90 ? 6.238 -8.221 5.970 1.00 97.94 90 VAL A O 1
ATOM 707 N N . CYS A 1 91 ? 8.334 -8.241 6.760 1.00 98.31 91 CYS A N 1
ATOM 708 C CA . CYS A 1 91 ? 8.887 -7.456 5.666 1.00 98.31 91 CYS A CA 1
ATOM 709 C C . CYS A 1 91 ? 8.769 -8.222 4.336 1.00 98.31 91 CYS A C 1
ATOM 711 O O . CYS A 1 91 ? 9.286 -9.340 4.230 1.00 98.31 91 CYS A O 1
ATOM 713 N N . PRO A 1 92 ? 8.184 -7.628 3.283 1.00 96.81 92 PRO A N 1
ATOM 714 C CA . PRO A 1 92 ? 8.037 -8.320 2.007 1.00 96.81 92 PRO A CA 1
ATOM 715 C C . PRO A 1 92 ? 9.351 -8.660 1.291 1.00 96.81 92 PRO A C 1
ATOM 717 O O . PRO A 1 92 ? 9.368 -9.573 0.463 1.00 96.81 92 PRO A O 1
ATOM 720 N N . ASP A 1 93 ? 10.443 -7.974 1.643 1.00 94.56 93 ASP A N 1
ATOM 721 C CA . ASP A 1 93 ? 11.738 -8.081 0.960 1.00 94.56 93 ASP A CA 1
ATOM 722 C C . ASP A 1 93 ? 12.656 -9.117 1.588 1.00 94.56 93 ASP A C 1
ATOM 724 O O . ASP A 1 93 ? 13.268 -9.918 0.883 1.00 94.56 93 ASP A O 1
ATOM 728 N N . CYS A 1 94 ? 12.776 -9.083 2.914 1.00 97.12 94 CYS A N 1
ATOM 729 C CA . CYS A 1 94 ? 13.720 -9.919 3.650 1.00 97.12 94 CYS A CA 1
ATOM 730 C C . CYS A 1 94 ? 13.053 -10.864 4.655 1.00 97.12 94 CYS A C 1
ATOM 732 O O . CYS A 1 94 ? 13.763 -11.613 5.323 1.00 97.12 94 CYS A O 1
ATOM 734 N N . ALA A 1 95 ? 11.720 -10.827 4.777 1.00 98.00 95 ALA A N 1
ATOM 735 C CA . ALA A 1 95 ? 10.945 -11.539 5.798 1.00 98.00 95 ALA A CA 1
ATOM 736 C C . ALA A 1 95 ? 11.352 -11.218 7.253 1.00 98.00 95 ALA A C 1
ATOM 738 O O . ALA A 1 95 ? 11.047 -11.982 8.165 1.00 98.00 95 ALA A O 1
ATOM 739 N N . GLY A 1 96 ? 12.056 -10.099 7.466 1.00 98.06 96 GLY A N 1
ATOM 740 C CA . GLY A 1 96 ? 12.370 -9.552 8.785 1.00 98.06 96 GLY A CA 1
ATOM 741 C C . GLY A 1 96 ? 11.165 -8.891 9.456 1.00 98.06 96 GLY A C 1
ATOM 742 O O . GLY A 1 96 ? 10.068 -8.884 8.901 1.00 98.06 96 GLY A O 1
ATOM 743 N N . ASN A 1 97 ? 11.396 -8.306 10.631 1.00 97.94 97 ASN A N 1
ATOM 744 C CA . ASN A 1 97 ? 10.364 -7.623 11.408 1.00 97.94 97 ASN A CA 1
ATOM 745 C C . ASN A 1 97 ? 10.026 -6.272 10.766 1.00 97.94 97 ASN A C 1
ATOM 747 O O . ASN A 1 97 ? 10.921 -5.443 10.566 1.00 97.94 97 ASN A O 1
ATOM 751 N N . MET A 1 98 ? 8.756 -6.070 10.438 1.00 97.56 98 MET A N 1
ATOM 752 C CA . MET A 1 98 ? 8.206 -4.803 9.966 1.00 97.56 98 MET A CA 1
ATOM 753 C C . MET A 1 98 ? 7.493 -4.132 11.134 1.00 97.56 98 MET A C 1
ATOM 755 O O . MET A 1 98 ? 6.554 -4.700 11.675 1.00 97.56 98 MET A O 1
ATOM 759 N N . GLU A 1 99 ? 7.925 -2.938 11.518 1.00 97.56 99 GLU A N 1
ATOM 760 C CA . GLU A 1 99 ? 7.234 -2.146 12.537 1.00 97.56 99 GLU A CA 1
ATOM 761 C C . G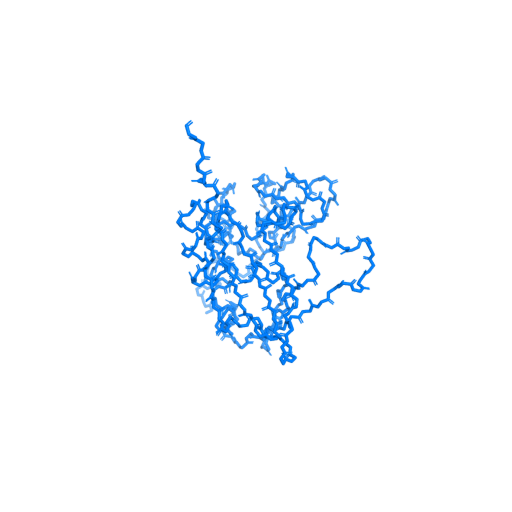LU A 1 99 ? 6.361 -1.107 11.849 1.00 97.56 99 GLU A C 1
ATOM 763 O O . GLU A 1 99 ? 6.794 -0.503 10.868 1.00 97.56 99 GLU A O 1
ATOM 768 N N . THR A 1 100 ? 5.136 -0.921 12.339 1.00 97.19 100 THR A N 1
ATOM 769 C CA . THR A 1 100 ? 4.194 0.067 11.808 1.00 97.19 100 THR A CA 1
ATOM 770 C C . THR A 1 100 ? 3.753 1.011 12.915 1.00 97.19 100 THR A C 1
ATOM 772 O O . THR A 1 100 ? 3.375 0.566 13.994 1.00 97.19 100 THR A O 1
ATOM 775 N N . GLU A 1 101 ? 3.770 2.308 12.629 1.00 95.44 101 GLU A N 1
ATOM 776 C CA . GLU A 1 101 ? 3.186 3.354 13.471 1.00 95.44 101 GLU A CA 1
ATOM 777 C C . GLU A 1 101 ? 2.185 4.189 12.667 1.00 95.44 101 GLU A C 1
ATOM 779 O O . GLU A 1 101 ? 2.266 4.269 11.438 1.00 95.44 101 GLU A O 1
ATOM 784 N N . ILE A 1 102 ? 1.243 4.837 13.351 1.00 95.19 102 ILE A N 1
ATOM 785 C CA . ILE A 1 102 ? 0.336 5.810 12.734 1.00 95.19 102 ILE A CA 1
ATOM 786 C C . ILE A 1 102 ? 0.830 7.225 13.026 1.00 95.19 102 ILE A C 1
ATOM 788 O O . ILE A 1 102 ? 1.075 7.590 14.176 1.00 95.19 102 ILE A O 1
ATOM 792 N N . ARG A 1 103 ? 0.917 8.054 11.982 1.00 93.50 103 ARG A N 1
ATOM 793 C CA . ARG A 1 103 ? 1.198 9.487 12.100 1.00 93.50 103 ARG A CA 1
ATOM 794 C C . ARG A 1 103 ? 0.022 10.332 11.652 1.00 93.50 103 ARG A C 1
ATOM 796 O O . ARG A 1 103 ? -0.638 10.028 10.662 1.00 93.50 103 ARG A O 1
ATOM 803 N N . ASP A 1 104 ? -0.190 11.413 12.393 1.00 91.94 104 ASP A N 1
ATOM 804 C CA . ASP A 1 104 ? -1.155 12.456 12.075 1.00 91.94 104 ASP A CA 1
ATOM 805 C C . ASP A 1 104 ? -0.427 13.674 11.502 1.00 91.94 104 ASP A C 1
ATOM 807 O O . ASP A 1 104 ? 0.330 14.351 12.196 1.00 91.94 104 ASP A O 1
ATOM 811 N N . LEU A 1 105 ? -0.661 13.928 10.219 1.00 89.12 105 LEU A N 1
ATOM 812 C CA . LEU A 1 105 ? -0.074 15.008 9.431 1.00 89.12 105 LEU A CA 1
ATOM 813 C C . LEU A 1 105 ? -0.962 16.262 9.398 1.00 89.12 105 LEU A C 1
ATOM 815 O O . LEU A 1 105 ? -0.771 17.143 8.568 1.00 89.12 105 LEU A O 1
ATOM 819 N N . SER A 1 106 ? -1.961 16.377 10.278 1.00 83.81 106 SER A N 1
ATOM 820 C CA . SER A 1 106 ? -2.906 17.507 10.278 1.00 83.81 106 SER A CA 1
ATOM 821 C C . SER A 1 106 ? -2.251 18.865 10.558 1.00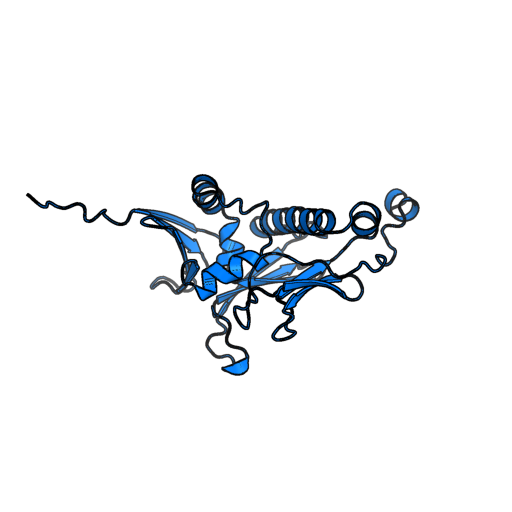 83.81 106 SER A C 1
ATOM 823 O O . SER A 1 106 ? -2.840 19.899 10.230 1.00 83.81 106 SER A O 1
ATOM 825 N N . GLY A 1 107 ? -1.049 18.855 11.145 1.00 76.00 107 GLY A N 1
ATOM 826 C CA . GLY A 1 107 ? -0.216 20.031 11.397 1.00 76.00 107 GLY A CA 1
ATOM 827 C C . GLY A 1 107 ? 0.737 20.416 10.260 1.00 76.00 107 GLY A C 1
ATOM 828 O O . GLY A 1 107 ? 1.427 21.425 10.402 1.00 76.00 107 GLY A O 1
ATOM 829 N N . GLU A 1 108 ? 0.793 19.648 9.167 1.00 76.69 108 GLU A N 1
ATOM 830 C CA . GLU A 1 108 ? 1.656 19.946 8.016 1.00 76.69 108 GLU A CA 1
ATOM 831 C C . GLU A 1 108 ? 1.137 21.147 7.195 1.00 76.69 108 GLU A C 1
ATOM 833 O O . GLU A 1 108 ? -0.054 21.488 7.266 1.00 76.69 108 GLU A O 1
ATOM 838 N N . PRO A 1 109 ? 2.008 21.828 6.419 1.00 73.25 109 PRO A N 1
ATOM 839 C CA . PRO A 1 109 ? 1.624 22.975 5.603 1.00 73.25 109 PRO A CA 1
ATOM 840 C C . PRO A 1 109 ? 0.454 22.671 4.662 1.00 73.25 109 PRO A C 1
ATOM 842 O O . PRO A 1 109 ? 0.364 21.601 4.071 1.00 73.25 109 PRO A O 1
ATOM 845 N N . GLU A 1 110 ? -0.418 23.656 4.439 1.00 65.62 110 GLU A N 1
ATOM 846 C CA . GLU A 1 110 ? -1.635 23.469 3.635 1.00 65.62 110 GLU A CA 1
ATOM 847 C C . GLU A 1 110 ? -1.362 23.058 2.175 1.00 65.62 110 GLU A C 1
ATOM 849 O O . GLU A 1 110 ? -2.167 22.356 1.573 1.00 65.62 110 GLU A O 1
ATOM 854 N N . ALA A 1 111 ? -0.194 23.416 1.629 1.00 61.25 111 ALA A N 1
ATOM 855 C CA . ALA A 1 111 ? 0.252 22.986 0.299 1.00 61.25 111 ALA A CA 1
ATOM 856 C C . ALA A 1 111 ? 0.551 21.474 0.196 1.00 61.25 111 ALA A C 1
ATOM 858 O O . ALA A 1 111 ? 0.597 20.930 -0.906 1.00 61.25 111 ALA A O 1
ATOM 859 N N . GLU A 1 112 ? 0.741 20.801 1.331 1.00 65.62 112 GLU A N 1
ATOM 860 C CA . GLU A 1 112 ? 1.041 19.368 1.454 1.00 65.62 112 GLU A CA 1
ATOM 861 C C . GLU A 1 112 ? -0.161 18.586 2.012 1.00 65.62 112 GLU A C 1
ATOM 863 O O . GLU A 1 112 ? -0.068 17.391 2.297 1.00 65.62 112 GLU A O 1
ATOM 868 N N . ARG A 1 113 ? -1.312 19.255 2.175 1.00 70.25 113 ARG A N 1
ATOM 869 C CA . ARG A 1 113 ? -2.497 18.666 2.792 1.00 70.25 113 ARG A CA 1
ATOM 870 C C . ARG A 1 113 ? -3.147 17.662 1.843 1.00 70.25 113 ARG A C 1
ATOM 872 O O . ARG A 1 113 ? -3.797 18.030 0.868 1.00 70.25 113 ARG A O 1
ATOM 879 N N . LEU A 1 114 ? -2.991 16.387 2.172 1.00 82.94 114 LEU A N 1
ATOM 880 C CA . LEU A 1 114 ? -3.672 15.284 1.505 1.00 82.94 114 LEU A CA 1
ATOM 881 C C . LEU A 1 114 ? -5.145 15.200 1.964 1.00 82.94 114 LEU A C 1
ATOM 883 O O . LEU A 1 114 ? -5.485 15.707 3.038 1.00 82.94 114 LEU A O 1
ATOM 887 N N . PRO A 1 115 ? -6.017 14.492 1.221 1.00 85.62 115 PRO A N 1
ATOM 888 C CA . PRO A 1 115 ? -7.405 14.208 1.617 1.00 85.62 115 PRO A CA 1
ATOM 889 C C . PRO A 1 115 ? -7.570 13.470 2.961 1.00 85.62 115 PRO A C 1
ATOM 891 O O . PRO A 1 115 ? -8.678 13.302 3.455 1.00 85.62 115 PRO A O 1
ATOM 894 N N . THR A 1 116 ? -6.472 13.004 3.555 1.00 88.50 116 THR A N 1
ATOM 895 C CA . THR A 1 116 ? -6.408 12.365 4.872 1.00 88.50 116 THR A CA 1
ATOM 896 C C . THR A 1 116 ? -5.125 12.788 5.573 1.00 88.50 116 THR A C 1
ATOM 898 O O . THR A 1 116 ? -4.067 12.831 4.948 1.00 88.50 116 THR A O 1
ATOM 901 N N . SER A 1 117 ? -5.198 13.071 6.875 1.00 90.38 117 SER A N 1
ATOM 902 C CA . SER A 1 117 ? -4.010 13.365 7.683 1.00 90.38 117 SER A CA 1
ATOM 903 C C . SER A 1 117 ? -3.405 12.127 8.339 1.00 90.38 117 SER A C 1
ATOM 905 O O . SER A 1 117 ? -2.254 12.167 8.758 1.00 90.38 117 SER A O 1
ATOM 907 N N . LEU A 1 118 ? -4.153 11.026 8.434 1.00 94.62 118 LEU A N 1
ATOM 908 C CA . LEU A 1 118 ? -3.700 9.808 9.097 1.00 94.62 118 LEU A CA 1
ATOM 909 C C . LEU A 1 118 ? -3.041 8.854 8.100 1.00 94.62 118 LEU A C 1
ATOM 911 O O . LEU A 1 118 ? -3.692 8.333 7.185 1.00 94.62 118 LEU A O 1
ATOM 915 N N . VAL A 1 119 ? -1.753 8.594 8.314 1.00 95.75 119 VAL A N 1
ATOM 916 C CA . VAL A 1 119 ? -0.931 7.691 7.499 1.00 95.75 119 VAL A CA 1
ATOM 917 C C . VAL A 1 119 ? -0.264 6.635 8.372 1.00 95.75 119 VAL A C 1
ATOM 919 O O . VAL A 1 119 ? 0.080 6.895 9.523 1.00 95.75 119 VAL A O 1
ATOM 922 N N . THR A 1 120 ? -0.065 5.441 7.828 1.00 96.94 120 THR A N 1
ATOM 923 C CA . THR A 1 120 ? 0.800 4.421 8.428 1.00 96.94 120 THR A CA 1
ATOM 924 C C . THR A 1 120 ? 2.215 4.603 7.917 1.00 96.94 120 THR A C 1
ATOM 926 O O . THR A 1 120 ? 2.396 4.718 6.707 1.00 96.94 120 THR A O 1
ATOM 929 N N . LEU A 1 121 ? 3.202 4.561 8.804 1.00 97.00 121 LEU A N 1
ATOM 930 C CA . LEU A 1 121 ? 4.611 4.442 8.455 1.00 97.00 121 LEU A CA 1
ATOM 931 C C . LEU A 1 121 ? 5.082 3.046 8.839 1.00 97.00 121 LEU A C 1
ATOM 933 O O . LEU A 1 121 ? 5.072 2.704 10.018 1.00 97.00 121 LEU A O 1
ATOM 937 N N . SER A 1 122 ? 5.483 2.252 7.853 1.00 97.56 122 SER A N 1
ATOM 938 C CA . SER A 1 122 ? 5.970 0.893 8.066 1.00 97.56 122 SER A CA 1
ATOM 939 C C . SER A 1 122 ? 7.438 0.784 7.671 1.00 97.56 122 SER A C 1
ATOM 941 O O . SER A 1 122 ? 7.781 1.023 6.510 1.00 97.56 122 SER A O 1
ATOM 943 N N . GLU A 1 123 ? 8.296 0.384 8.607 1.00 98.06 123 GLU A N 1
ATOM 944 C CA . GLU A 1 123 ? 9.740 0.257 8.404 1.00 98.06 123 GLU A CA 1
ATOM 945 C C . GLU A 1 123 ? 10.272 -1.105 8.866 1.00 98.06 123 GLU A C 1
ATOM 947 O O . GLU A 1 123 ? 9.998 -1.587 9.969 1.00 98.06 123 GLU A O 1
ATOM 952 N N . CYS A 1 124 ? 11.072 -1.742 8.012 1.00 98.44 124 CYS A N 1
ATOM 953 C CA . CYS A 1 124 ? 11.734 -2.993 8.344 1.00 98.44 124 CYS A CA 1
ATOM 954 C C . CYS A 1 124 ? 13.022 -2.748 9.127 1.00 98.44 124 CYS A C 1
ATOM 956 O O . CYS A 1 124 ? 13.967 -2.148 8.615 1.00 98.44 124 CYS A O 1
ATOM 958 N N . GLN A 1 125 ? 13.132 -3.381 10.291 1.00 97.81 125 GLN A N 1
ATOM 959 C CA . GLN A 1 125 ? 14.264 -3.218 11.206 1.00 97.81 125 GLN A CA 1
ATOM 960 C C . GLN A 1 125 ? 15.582 -3.848 10.708 1.00 97.81 125 GLN A C 1
ATOM 962 O O . GLN A 1 125 ? 16.637 -3.649 11.307 1.00 97.81 125 GLN A O 1
ATOM 967 N N . GLN A 1 126 ? 15.550 -4.642 9.630 1.00 98.19 126 GLN A N 1
ATOM 968 C CA . GLN A 1 126 ? 16.722 -5.361 9.108 1.00 98.19 126 GLN A CA 1
ATOM 969 C C . GLN A 1 126 ? 17.214 -4.842 7.759 1.00 98.19 126 GLN A C 1
ATOM 971 O O . GLN A 1 126 ? 18.412 -4.892 7.493 1.00 98.19 126 GLN A O 1
ATOM 976 N N . CYS A 1 127 ? 16.307 -4.406 6.882 1.00 97.75 127 CYS A N 1
ATOM 977 C CA . CYS A 1 127 ? 16.671 -3.953 5.536 1.00 97.75 127 CYS A CA 1
ATOM 978 C C . CYS A 1 127 ? 16.279 -2.504 5.245 1.00 97.75 127 CYS A C 1
ATOM 980 O O . CYS A 1 127 ? 16.539 -2.042 4.138 1.00 97.75 127 CYS A O 1
ATOM 982 N N . LEU A 1 128 ? 15.674 -1.805 6.215 1.00 96.62 128 LEU A N 1
ATOM 983 C CA . LEU A 1 128 ? 15.248 -0.406 6.102 1.00 96.62 128 LEU A CA 1
ATOM 984 C C . LEU A 1 128 ? 14.261 -0.158 4.956 1.00 96.62 128 LEU A C 1
ATOM 986 O O . LEU A 1 128 ? 14.109 0.963 4.475 1.00 96.62 128 LEU A O 1
ATOM 990 N N . ARG A 1 129 ? 13.574 -1.215 4.496 1.00 94.12 129 ARG A N 1
ATOM 991 C CA . ARG A 1 129 ? 12.427 -1.050 3.609 1.00 94.12 129 ARG A CA 1
ATOM 992 C C . ARG A 1 129 ? 11.408 -0.179 4.327 1.00 94.12 129 ARG A C 1
ATOM 994 O O . ARG A 1 129 ? 11.002 -0.520 5.432 1.00 94.12 129 ARG A O 1
ATOM 1001 N N . PHE A 1 130 ? 10.966 0.865 3.645 1.00 94.56 130 PHE A N 1
ATOM 1002 C CA . PHE A 1 130 ? 9.988 1.814 4.140 1.00 94.56 130 PHE A CA 1
ATOM 1003 C C . PHE A 1 130 ? 8.772 1.855 3.213 1.00 94.56 130 PHE A C 1
ATOM 1005 O O . PHE A 1 130 ? 8.910 1.781 1.990 1.00 94.56 130 PHE A O 1
ATOM 1012 N N . MET A 1 131 ? 7.582 1.977 3.790 1.00 94.19 131 MET A N 1
ATOM 1013 C CA . MET A 1 131 ? 6.342 2.229 3.067 1.00 94.19 131 MET A CA 1
ATOM 1014 C C . MET A 1 131 ? 5.457 3.160 3.889 1.00 94.19 131 MET A C 1
ATOM 1016 O O . MET A 1 131 ? 5.306 2.970 5.093 1.00 94.19 131 MET A O 1
ATOM 1020 N N . SER A 1 132 ? 4.848 4.136 3.219 1.00 94.62 132 SER A N 1
ATOM 1021 C CA . SER A 1 132 ? 3.839 5.008 3.811 1.00 94.62 132 SER A CA 1
ATOM 1022 C C . SER A 1 132 ? 2.595 5.029 2.940 1.00 94.62 132 SER A C 1
ATOM 1024 O O . SER A 1 132 ? 2.697 5.174 1.721 1.00 94.62 132 SER A O 1
ATOM 1026 N N . VAL A 1 133 ? 1.431 4.859 3.562 1.00 95.31 133 VAL A N 1
ATOM 1027 C CA . VAL A 1 133 ? 0.120 4.948 2.909 1.00 95.31 133 VAL A CA 1
ATOM 1028 C C . VAL A 1 133 ? -0.907 5.543 3.867 1.00 95.31 133 VAL A C 1
ATOM 1030 O O . VAL A 1 133 ? -0.725 5.461 5.084 1.00 95.31 133 VAL A O 1
ATOM 1033 N N . PRO A 1 134 ? -2.023 6.097 3.365 1.00 96.56 134 PRO A N 1
ATOM 1034 C CA . PRO A 1 134 ? -3.176 6.382 4.205 1.00 96.56 134 PRO A CA 1
ATOM 1035 C C . PRO A 1 134 ? -3.580 5.182 5.065 1.00 96.56 134 PRO A C 1
ATOM 1037 O O . PRO A 1 134 ? -3.630 4.049 4.577 1.00 96.56 134 PRO A O 1
ATOM 1040 N N . ILE A 1 135 ? -3.963 5.425 6.320 1.00 96.88 135 ILE A N 1
ATOM 1041 C CA . ILE A 1 135 ? -4.425 4.356 7.223 1.00 96.88 135 ILE A CA 1
ATOM 1042 C C . ILE A 1 135 ? -5.611 3.572 6.637 1.00 96.88 135 ILE A C 1
ATOM 1044 O O . ILE A 1 135 ? -5.708 2.359 6.817 1.00 96.88 135 ILE A O 1
ATOM 1048 N N . THR A 1 136 ? -6.478 4.235 5.862 1.00 98.06 136 THR A N 1
ATOM 1049 C CA . THR A 1 136 ? -7.597 3.589 5.162 1.00 98.06 136 THR A CA 1
ATOM 1050 C C . THR A 1 136 ? -7.113 2.550 4.151 1.00 98.06 136 THR A C 1
ATOM 1052 O O . THR A 1 136 ? -7.708 1.483 4.038 1.00 98.06 136 THR A O 1
ATOM 1055 N N . HIS A 1 137 ? -5.998 2.815 3.467 1.00 97.75 137 HIS A N 1
ATOM 1056 C CA . HIS A 1 137 ? -5.438 1.925 2.452 1.00 97.75 137 HIS A CA 1
ATOM 1057 C C . HIS A 1 137 ? -4.810 0.691 3.112 1.00 97.75 137 HIS A C 1
ATOM 1059 O O . HIS A 1 137 ? -5.096 -0.429 2.699 1.00 97.75 137 HIS A O 1
ATOM 1065 N N . ALA A 1 138 ? -4.059 0.855 4.207 1.00 97.25 138 ALA A N 1
ATOM 1066 C CA . ALA A 1 138 ? -3.544 -0.276 4.989 1.00 97.25 138 ALA A CA 1
ATOM 1067 C C . ALA A 1 138 ? -4.675 -1.137 5.598 1.00 97.25 138 ALA A C 1
ATOM 1069 O O . ALA A 1 138 ? -4.629 -2.375 5.600 1.00 97.25 138 ALA A O 1
ATOM 1070 N N . ALA A 1 139 ? -5.732 -0.488 6.091 1.00 97.75 139 ALA A N 1
ATOM 1071 C CA . ALA A 1 139 ? -6.897 -1.150 6.666 1.00 97.75 139 ALA A CA 1
ATOM 1072 C C . ALA A 1 139 ? -7.745 -1.898 5.618 1.00 97.75 139 ALA A C 1
ATOM 1074 O O . ALA A 1 139 ? -8.417 -2.875 5.967 1.00 97.75 139 ALA A O 1
ATOM 1075 N N . ALA A 1 140 ? -7.688 -1.503 4.340 1.00 98.25 140 ALA A N 1
ATOM 1076 C CA . ALA A 1 140 ? -8.434 -2.144 3.257 1.00 98.25 140 ALA A CA 1
ATOM 1077 C C . ALA A 1 140 ? -8.075 -3.632 3.100 1.00 98.25 140 ALA A C 1
ATOM 1079 O O . ALA A 1 140 ? -8.945 -4.454 2.821 1.00 98.25 140 ALA A O 1
ATOM 1080 N N . TYR A 1 141 ? -6.826 -3.993 3.398 1.00 97.94 141 TYR A N 1
ATOM 1081 C CA . TYR A 1 141 ? -6.315 -5.365 3.347 1.00 97.94 141 TYR A CA 1
ATOM 1082 C C . TYR A 1 141 ? -6.688 -6.222 4.574 1.00 97.94 141 TYR A C 1
ATOM 1084 O O . TYR A 1 141 ? -6.258 -7.371 4.689 1.00 97.94 141 TYR A O 1
ATOM 1092 N N . HIS A 1 142 ? -7.489 -5.709 5.516 1.00 97.88 142 HIS A N 1
ATOM 1093 C CA . HIS A 1 142 ? -8.056 -6.529 6.590 1.00 97.88 142 HIS A CA 1
ATOM 1094 C C . HIS A 1 142 ? -9.105 -7.514 6.027 1.00 97.88 142 HIS A C 1
ATOM 1096 O O . HIS A 1 142 ? -9.945 -7.098 5.226 1.00 97.88 142 HIS A O 1
ATOM 1102 N N . PRO A 1 143 ? -9.164 -8.782 6.487 1.00 97.50 143 PRO A N 1
ATOM 1103 C CA . PRO A 1 143 ? -10.102 -9.780 5.957 1.00 97.50 143 PRO A CA 1
ATOM 1104 C C . PRO A 1 143 ? -11.574 -9.340 5.925 1.00 97.50 143 PRO A C 1
ATOM 1106 O O . PRO A 1 143 ? -12.269 -9.572 4.938 1.00 97.50 143 PRO A O 1
ATOM 1109 N N . GLU A 1 144 ? -12.060 -8.650 6.964 1.00 97.69 144 GLU A N 1
ATOM 1110 C CA . GLU A 1 144 ? -13.443 -8.141 6.971 1.00 97.69 144 GLU A CA 1
ATOM 1111 C C . GLU A 1 144 ? -13.692 -7.068 5.904 1.00 97.69 144 GLU A C 1
ATOM 1113 O O . GLU A 1 144 ? -14.810 -6.994 5.388 1.00 97.69 144 GLU A O 1
ATOM 1118 N N . SER A 1 145 ? -12.667 -6.275 5.568 1.00 97.94 145 SER A N 1
ATOM 1119 C CA . SER A 1 145 ? -12.723 -5.267 4.506 1.00 97.94 145 SER A CA 1
ATOM 1120 C C . SER A 1 145 ? -12.694 -5.914 3.130 1.00 97.94 145 SER A C 1
ATOM 1122 O O . SER A 1 145 ? -13.561 -5.614 2.313 1.00 97.94 145 SER A O 1
ATOM 1124 N N . ILE A 1 146 ? -11.807 -6.888 2.913 1.00 98.12 146 ILE A N 1
ATOM 1125 C CA . ILE A 1 146 ? -11.772 -7.682 1.677 1.00 98.12 146 ILE A CA 1
ATOM 1126 C C . ILE A 1 146 ? -13.149 -8.303 1.416 1.00 98.12 146 ILE A C 1
ATOM 1128 O O . ILE A 1 146 ? -13.725 -8.124 0.348 1.00 98.12 146 ILE A O 1
ATOM 1132 N N . VAL A 1 147 ? -13.749 -8.960 2.415 1.00 97.62 147 VAL A N 1
ATOM 1133 C CA . VAL A 1 147 ? -15.091 -9.554 2.275 1.00 97.62 147 VAL A CA 1
ATOM 1134 C C . VAL A 1 147 ? -16.176 -8.492 2.061 1.00 97.62 147 VAL A C 1
ATOM 1136 O O . VAL A 1 147 ? -17.158 -8.746 1.357 1.00 97.62 147 VAL A O 1
ATOM 1139 N N . PHE A 1 148 ? -16.056 -7.323 2.694 1.00 97.44 148 PHE A N 1
ATOM 1140 C CA . PHE A 1 148 ? -17.013 -6.227 2.542 1.00 97.44 148 PHE A CA 1
ATOM 1141 C C . PHE A 1 148 ? -17.010 -5.657 1.119 1.00 97.44 148 PHE A C 1
ATOM 1143 O O . PHE A 1 148 ? -18.093 -5.513 0.545 1.00 97.44 148 PHE A O 1
ATOM 1150 N N . HIS A 1 149 ? -15.830 -5.393 0.563 1.00 97.38 149 HIS A N 1
ATOM 1151 C CA . HIS A 1 149 ? -15.639 -4.840 -0.776 1.00 97.38 149 HIS A CA 1
ATOM 1152 C C . HIS A 1 149 ? -15.914 -5.878 -1.868 1.00 97.38 149 HIS A C 1
ATOM 1154 O O . HIS A 1 149 ? -16.656 -5.587 -2.805 1.00 97.38 149 HIS A O 1
ATOM 1160 N N . TRP A 1 150 ? -15.478 -7.130 -1.679 1.00 96.94 150 TRP A N 1
ATOM 1161 C CA . TRP A 1 150 ? -15.731 -8.216 -2.633 1.00 96.94 150 TRP A CA 1
ATOM 1162 C C . TRP A 1 150 ? -17.226 -8.423 -2.893 1.00 96.94 150 TRP A C 1
ATOM 1164 O O . TRP A 1 150 ? -17.675 -8.543 -4.030 1.00 96.94 150 TRP A O 1
ATOM 1174 N N . LYS A 1 151 ? -18.047 -8.388 -1.833 1.00 94.31 151 LYS A N 1
ATOM 1175 C CA . LYS A 1 151 ? -19.516 -8.492 -1.943 1.00 94.31 151 LYS A CA 1
ATOM 1176 C C . LYS A 1 151 ? -20.170 -7.331 -2.697 1.00 94.31 151 LYS A C 1
ATOM 1178 O O . LYS A 1 151 ? -21.365 -7.403 -2.969 1.00 94.31 151 LYS A O 1
ATOM 1183 N N . ARG A 1 152 ? -19.417 -6.271 -2.973 1.00 93.69 152 ARG A N 1
ATOM 1184 C CA . ARG A 1 152 ? -19.854 -5.037 -3.629 1.00 93.69 152 ARG A CA 1
ATOM 1185 C C . ARG A 1 152 ? -19.144 -4.803 -4.963 1.00 93.69 152 ARG A C 1
ATOM 1187 O O . ARG A 1 152 ? -19.303 -3.746 -5.549 1.00 93.69 152 ARG A O 1
ATOM 1194 N N . GLY A 1 153 ? -18.422 -5.807 -5.464 1.00 94.94 153 GLY A N 1
ATOM 1195 C CA . GLY A 1 153 ? -17.790 -5.758 -6.781 1.00 94.94 153 GLY A CA 1
ATOM 1196 C C . GLY A 1 153 ? -16.417 -5.090 -6.813 1.00 94.94 153 GLY A C 1
ATOM 1197 O O . GLY A 1 153 ? -15.894 -4.911 -7.905 1.00 94.94 153 GLY A O 1
ATOM 1198 N N . LEU A 1 154 ? -15.824 -4.765 -5.658 1.00 95.50 154 LEU A N 1
ATOM 1199 C CA . LEU A 1 154 ? -14.450 -4.270 -5.572 1.00 95.50 154 LEU A CA 1
ATOM 1200 C C . LEU A 1 154 ? -13.529 -5.364 -5.017 1.00 95.50 154 LEU A C 1
ATOM 1202 O O . LEU A 1 154 ? -13.682 -5.789 -3.869 1.00 95.50 154 LEU A O 1
ATOM 1206 N N . ASP A 1 155 ? -12.564 -5.810 -5.820 1.00 97.62 155 ASP A N 1
ATOM 1207 C CA . ASP A 1 155 ? -11.522 -6.738 -5.378 1.00 97.62 155 ASP A CA 1
ATOM 1208 C C . ASP A 1 155 ? -10.298 -5.971 -4.873 1.00 97.62 155 ASP A C 1
ATOM 1210 O O . ASP A 1 155 ? -9.470 -5.515 -5.656 1.00 97.62 155 ASP A O 1
ATOM 1214 N N . ILE A 1 156 ? -10.160 -5.868 -3.549 1.00 98.00 156 ILE A N 1
ATOM 1215 C CA . ILE A 1 156 ? -9.022 -5.188 -2.912 1.00 98.00 156 ILE A CA 1
ATOM 1216 C C . ILE A 1 156 ? -7.671 -5.784 -3.333 1.00 98.00 156 ILE A C 1
ATOM 1218 O O . ILE A 1 156 ? -6.685 -5.060 -3.374 1.00 98.00 156 ILE A O 1
ATOM 1222 N N . LEU A 1 157 ? -7.601 -7.085 -3.628 1.00 97.88 157 LEU A N 1
ATOM 1223 C CA . LEU A 1 157 ? -6.336 -7.753 -3.950 1.00 97.88 157 LEU A CA 1
ATOM 1224 C C . LEU A 1 157 ? -5.946 -7.618 -5.427 1.00 97.88 157 LEU A C 1
ATOM 1226 O O . LEU A 1 157 ? -4.790 -7.862 -5.762 1.00 97.88 157 LEU A O 1
ATOM 1230 N N . ALA A 1 158 ? -6.896 -7.240 -6.283 1.00 97.12 158 ALA A N 1
ATOM 1231 C CA . ALA A 1 158 ? -6.709 -7.053 -7.720 1.00 97.12 158 ALA A CA 1
ATOM 1232 C C . ALA A 1 158 ? -6.901 -5.589 -8.158 1.00 97.12 158 ALA A C 1
ATOM 1234 O O . ALA A 1 158 ? -7.069 -5.326 -9.343 1.00 97.12 158 ALA A O 1
ATOM 1235 N N . THR A 1 159 ? -6.877 -4.648 -7.211 1.00 97.56 159 THR A N 1
ATOM 1236 C CA . THR A 1 159 ? -6.981 -3.204 -7.465 1.00 97.56 159 THR A CA 1
ATOM 1237 C C . THR A 1 159 ? -5.715 -2.519 -6.962 1.00 97.56 159 THR A C 1
ATOM 1239 O O . THR A 1 159 ? -5.270 -2.797 -5.845 1.00 97.56 159 THR A O 1
ATOM 1242 N N . GLY A 1 160 ? -5.126 -1.619 -7.751 1.00 96.88 160 GLY A N 1
ATOM 1243 C CA . GLY A 1 160 ? -3.952 -0.869 -7.322 1.00 96.88 160 GLY A CA 1
ATOM 1244 C C . GLY A 1 160 ? -4.270 0.042 -6.138 1.00 96.88 160 GLY A C 1
ATOM 1245 O O . GLY A 1 160 ? -5.276 0.744 -6.128 1.00 96.88 160 GLY A O 1
ATOM 1246 N N . VAL A 1 161 ? -3.385 0.100 -5.138 1.00 96.69 161 VAL A N 1
ATOM 1247 C CA . VAL A 1 161 ? -3.583 0.943 -3.940 1.00 96.69 161 VAL A CA 1
ATOM 1248 C C . VAL A 1 161 ? -3.811 2.424 -4.269 1.00 96.69 161 VAL A C 1
ATOM 1250 O O . VAL A 1 161 ? -4.447 3.124 -3.488 1.00 96.69 161 VAL A O 1
ATOM 1253 N N . TRP A 1 162 ? -3.316 2.900 -5.417 1.00 96.69 162 TRP A N 1
ATOM 1254 C CA . TRP A 1 162 ? -3.527 4.269 -5.895 1.00 96.69 162 TRP A CA 1
ATOM 1255 C C . TRP A 1 162 ? -4.954 4.523 -6.396 1.00 96.69 162 TRP A C 1
ATOM 1257 O O . TRP A 1 162 ? -5.430 5.654 -6.389 1.00 96.69 162 TRP A O 1
ATOM 1267 N N . GLU A 1 163 ? -5.677 3.486 -6.806 1.00 97.56 163 GLU A N 1
ATOM 1268 C CA . GLU A 1 163 ? -7.063 3.616 -7.256 1.00 97.56 163 GLU A CA 1
ATOM 1269 C C . GLU A 1 163 ? -7.992 3.933 -6.081 1.00 97.56 163 GLU A C 1
ATOM 1271 O O . GLU A 1 163 ? -8.991 4.634 -6.233 1.00 97.56 163 GLU A O 1
ATOM 1276 N N . PHE A 1 164 ? -7.611 3.531 -4.865 1.00 97.12 164 PHE A N 1
ATOM 1277 C CA . PHE A 1 164 ? -8.371 3.834 -3.655 1.00 97.12 164 PHE A CA 1
ATOM 1278 C C . PHE A 1 164 ? -8.368 5.319 -3.273 1.00 97.12 164 PHE A C 1
ATOM 1280 O O . PHE A 1 164 ? -9.171 5.721 -2.428 1.00 97.12 164 PHE A O 1
ATOM 1287 N N . HIS A 1 165 ? -7.518 6.148 -3.887 1.00 96.62 165 HIS A N 1
ATOM 1288 C CA . HIS A 1 165 ? -7.462 7.586 -3.622 1.00 96.62 165 HIS A CA 1
ATOM 1289 C C . HIS A 1 165 ? -8.792 8.289 -3.914 1.00 96.62 165 HIS A C 1
ATOM 1291 O O . HIS A 1 165 ? -9.151 9.229 -3.204 1.00 96.62 165 HIS A O 1
ATOM 1297 N N . GLU A 1 166 ? -9.573 7.803 -4.886 1.00 95.69 166 GLU A N 1
ATOM 1298 C CA . GLU A 1 166 ? -10.885 8.387 -5.197 1.00 95.69 166 GLU A CA 1
ATOM 1299 C C . GLU A 1 166 ? -11.841 8.277 -4.003 1.00 95.69 166 GLU A C 1
ATOM 1301 O O . GLU A 1 166 ? -12.613 9.197 -3.728 1.00 95.69 166 GLU A O 1
ATOM 1306 N N . ASN A 1 167 ? -11.735 7.199 -3.222 1.00 96.88 167 ASN A N 1
ATOM 1307 C CA . ASN A 1 167 ? -12.555 7.013 -2.030 1.00 96.88 167 ASN A CA 1
ATOM 1308 C C . ASN A 1 167 ? -12.224 8.015 -0.918 1.00 96.88 167 ASN A C 1
ATOM 1310 O O . ASN A 1 167 ? -13.080 8.288 -0.080 1.00 96.88 167 ASN A O 1
ATOM 1314 N N . LEU A 1 168 ? -11.007 8.569 -0.899 1.00 96.31 168 LEU A N 1
ATOM 1315 C CA . LEU A 1 168 ? -10.661 9.658 0.015 1.00 96.31 168 LEU A CA 1
ATOM 1316 C C . LEU A 1 168 ? -11.250 10.986 -0.475 1.00 96.31 168 LEU A C 1
ATOM 1318 O O . LEU A 1 168 ? -11.855 11.708 0.308 1.00 96.31 168 LEU A O 1
ATOM 1322 N N . HIS A 1 169 ? -11.127 11.286 -1.774 1.00 94.44 169 HIS A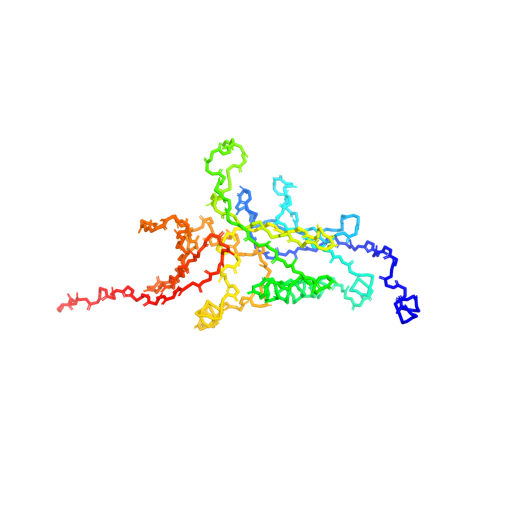 N 1
ATOM 1323 C CA . HIS A 1 169 ? -11.675 12.513 -2.377 1.00 94.44 169 HIS A CA 1
ATOM 1324 C C . HIS A 1 169 ? -13.204 12.584 -2.316 1.00 94.44 169 HIS A C 1
ATOM 1326 O O . HIS A 1 169 ? -13.772 13.667 -2.219 1.00 94.44 169 HIS A O 1
ATOM 1332 N N . THR A 1 170 ? -13.871 11.432 -2.369 1.00 94.69 170 THR A N 1
ATOM 1333 C CA . THR A 1 170 ? -15.333 11.313 -2.255 1.00 94.69 170 THR A CA 1
ATOM 1334 C C . THR A 1 170 ? -15.814 11.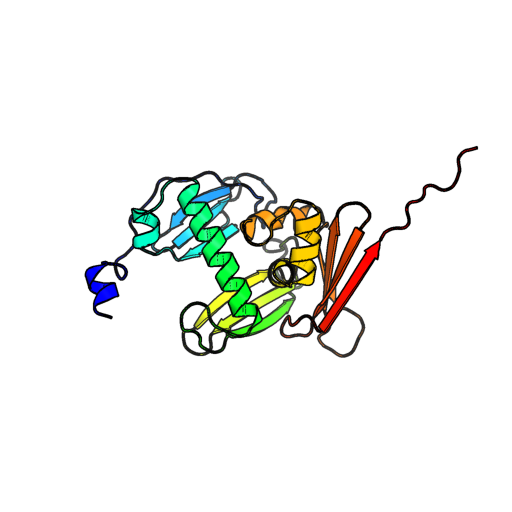062 -0.824 1.00 94.69 170 THR A C 1
ATOM 1336 O O . THR A 1 170 ? -17.007 10.839 -0.622 1.00 94.69 170 THR A O 1
ATOM 1339 N N . GLU A 1 171 ? -14.904 11.077 0.158 1.00 95.25 171 GLU A N 1
ATOM 1340 C CA . GLU A 1 171 ? -15.175 10.826 1.582 1.00 95.25 171 GLU A CA 1
ATOM 1341 C C . GLU A 1 171 ? -15.868 9.477 1.871 1.00 95.25 171 GLU A C 1
ATOM 1343 O O . GLU A 1 171 ? -16.452 9.275 2.936 1.00 95.25 171 GLU A O 1
ATOM 1348 N N . GLN A 1 172 ? -15.797 8.516 0.946 1.00 96.69 172 GLN A N 1
ATOM 1349 C CA . GLN A 1 172 ? -16.318 7.163 1.161 1.00 96.69 172 GLN A CA 1
ATOM 1350 C C . GLN A 1 172 ? -15.415 6.349 2.086 1.00 96.69 172 GLN A C 1
ATOM 1352 O O . GLN A 1 172 ? -15.880 5.443 2.777 1.00 96.69 172 GLN A O 1
ATOM 1357 N N . TRP A 1 173 ? -14.115 6.637 2.086 1.00 97.81 173 TRP A N 1
ATOM 1358 C CA . TRP A 1 173 ? -13.141 6.046 2.993 1.00 97.81 173 TRP A CA 1
ATOM 1359 C C . TRP A 1 173 ? -12.616 7.141 3.909 1.00 97.81 173 TRP A C 1
ATOM 1361 O O . TRP A 1 173 ? -11.965 8.077 3.454 1.00 97.81 173 TRP A O 1
ATOM 1371 N N . THR A 1 174 ? -12.869 7.015 5.205 1.00 97.19 174 THR A N 1
ATOM 1372 C CA . THR A 1 174 ? -12.475 8.020 6.199 1.00 97.19 174 THR A CA 1
ATOM 1373 C C . THR A 1 174 ? -11.711 7.385 7.347 1.00 97.19 174 THR A C 1
ATOM 1375 O O . THR A 1 174 ? -11.791 6.176 7.587 1.00 97.19 174 THR A O 1
ATOM 1378 N N . ALA A 1 175 ? -10.933 8.204 8.049 1.00 96.19 175 ALA A N 1
ATOM 1379 C CA . ALA A 1 175 ? -10.220 7.799 9.244 1.00 96.19 175 ALA A CA 1
ATOM 1380 C C . ALA A 1 175 ? -10.201 8.935 10.264 1.00 96.19 175 ALA A C 1
ATOM 1382 O O . ALA A 1 175 ? -9.872 10.065 9.918 1.00 96.19 175 ALA A O 1
ATOM 1383 N N . ASP A 1 176 ? -10.496 8.609 11.520 1.00 93.94 176 ASP A N 1
ATOM 1384 C CA . ASP A 1 176 ? -10.522 9.560 12.629 1.00 93.94 176 ASP A CA 1
ATOM 1385 C C . ASP A 1 176 ? -9.870 8.962 13.880 1.00 93.94 176 ASP A C 1
ATOM 1387 O O . ASP A 1 176 ? -9.819 7.738 14.057 1.00 93.94 176 ASP A O 1
ATOM 1391 N N . HIS A 1 177 ? -9.458 9.832 14.801 1.00 91.56 177 HIS A N 1
ATOM 1392 C CA . HIS A 1 177 ? -9.203 9.441 16.188 1.00 91.56 177 HIS A CA 1
ATOM 1393 C C . HIS A 1 177 ? -10.512 9.042 16.877 1.00 91.56 177 HIS A C 1
ATOM 1395 O O . HIS A 1 177 ? -11.577 9.600 16.601 1.00 91.56 177 HIS A O 1
ATOM 1401 N N . VAL A 1 178 ? -10.440 8.087 17.799 1.00 87.81 178 VAL A N 1
ATOM 1402 C CA . VAL A 1 178 ? -11.570 7.688 18.645 1.00 87.81 178 VAL A CA 1
ATOM 1403 C C . VAL A 1 178 ? -11.301 8.111 20.078 1.00 87.81 178 VAL A C 1
ATOM 1405 O O . VAL A 1 178 ? -10.224 7.862 20.614 1.00 87.81 178 VAL A O 1
ATOM 1408 N N . ASP A 1 179 ? -12.316 8.682 20.725 1.00 70.56 179 ASP A N 1
ATOM 1409 C CA . ASP A 1 179 ? -12.283 8.936 22.162 1.00 70.56 179 ASP A CA 1
ATOM 1410 C C . ASP A 1 179 ? -12.149 7.604 22.932 1.00 70.56 179 ASP A C 1
ATOM 1412 O O . ASP A 1 179 ? -13.050 6.761 22.926 1.00 70.56 179 ASP A O 1
ATOM 1416 N N . GLY A 1 180 ? -11.009 7.397 23.593 1.00 61.16 180 GLY A N 1
ATOM 1417 C CA . GLY A 1 180 ? -10.649 6.155 24.284 1.00 61.16 180 GLY A CA 1
ATOM 1418 C C . GLY A 1 180 ? -9.263 6.245 24.938 1.00 61.16 180 GLY A C 1
ATOM 1419 O O . GLY A 1 180 ? -8.663 7.323 24.926 1.00 61.16 180 GLY A O 1
ATOM 1420 N N . PRO A 1 181 ? -8.729 5.162 25.545 1.00 51.91 181 PRO A N 1
ATOM 1421 C CA . PRO A 1 181 ? -7.315 5.135 25.921 1.00 51.91 181 PRO A CA 1
ATOM 1422 C C . PRO A 1 181 ? -6.457 5.483 24.692 1.00 51.91 181 PRO A C 1
ATOM 1424 O O . PRO A 1 181 ? -6.806 5.127 23.567 1.00 51.91 181 PRO A O 1
ATOM 1427 N N . THR A 1 182 ? -5.382 6.241 24.916 1.00 57.12 182 THR A N 1
ATOM 1428 C CA . THR A 1 182 ? -4.485 6.780 23.878 1.00 57.12 182 THR A CA 1
ATOM 1429 C C . THR A 1 182 ? -4.168 5.745 22.794 1.00 57.12 182 THR A C 1
ATOM 1431 O O . THR A 1 182 ? -3.764 4.643 23.148 1.00 57.12 182 THR A O 1
ATOM 1434 N N . GLY A 1 183 ? -4.317 6.110 21.512 1.00 60.06 183 GLY A N 1
ATOM 1435 C CA . GLY A 1 183 ? -3.902 5.274 20.373 1.00 60.06 183 GLY A CA 1
ATOM 1436 C C . GLY A 1 183 ? -5.020 4.566 19.600 1.00 60.06 183 GLY A C 1
ATOM 1437 O O . GLY A 1 183 ? -4.724 3.737 18.753 1.00 60.06 183 GLY A O 1
ATOM 1438 N N . SER A 1 184 ? -6.301 4.862 19.852 1.00 85.69 184 SER A N 1
ATOM 1439 C CA . SER A 1 184 ? -7.403 4.226 19.111 1.00 85.69 184 SER A CA 1
ATOM 1440 C C . SER A 1 184 ? -7.831 5.038 17.882 1.00 85.69 184 SER A C 1
ATOM 1442 O O . SER A 1 184 ? -8.285 6.176 18.007 1.00 85.69 184 SER A O 1
ATOM 1444 N N . TYR A 1 185 ? -7.765 4.427 16.702 1.00 94.88 185 TYR A N 1
ATOM 1445 C CA . TYR A 1 185 ? -8.199 5.000 15.425 1.00 94.88 185 TYR A CA 1
ATOM 1446 C C . TYR A 1 185 ? -9.424 4.257 14.896 1.00 94.88 185 TYR A C 1
ATOM 1448 O O . TYR A 1 185 ? -9.598 3.065 15.148 1.00 94.88 185 TYR A O 1
ATOM 1456 N N . LYS A 1 186 ? -10.278 4.938 14.134 1.00 95.88 186 LYS A N 1
ATOM 1457 C CA . LYS A 1 186 ? -11.418 4.332 13.436 1.00 95.88 186 LYS A CA 1
ATOM 1458 C C . LYS A 1 186 ? -11.300 4.637 11.957 1.00 95.88 186 LYS A C 1
ATOM 1460 O O . LYS A 1 186 ? -11.385 5.794 11.565 1.00 95.88 186 LYS A O 1
ATOM 1465 N N . VAL A 1 187 ? -11.193 3.584 11.158 1.00 97.75 187 VAL A N 1
ATOM 1466 C CA . VAL A 1 187 ? -11.375 3.627 9.707 1.00 97.75 187 VAL A CA 1
ATOM 1467 C C . VAL A 1 187 ? -12.814 3.244 9.382 1.00 97.75 187 VAL A C 1
ATOM 1469 O O . VAL A 1 187 ? -13.319 2.242 9.893 1.00 97.75 187 VAL A O 1
ATOM 1472 N N . GLU A 1 188 ? -13.475 4.014 8.526 1.00 97.81 188 GLU A N 1
ATOM 1473 C CA . GLU A 1 188 ? -14.807 3.704 8.012 1.00 97.81 188 GLU A CA 1
ATOM 1474 C C . GLU A 1 188 ? -14.775 3.596 6.486 1.00 97.81 188 GLU A C 1
ATOM 1476 O O . GLU A 1 188 ? -14.320 4.499 5.790 1.00 97.81 188 GLU A O 1
ATOM 1481 N N . PHE A 1 189 ? -15.267 2.466 5.979 1.00 98.12 189 PHE A N 1
ATOM 1482 C CA . PHE A 1 189 ? -15.496 2.217 4.561 1.00 98.12 189 PHE A CA 1
ATOM 1483 C C . PHE A 1 189 ? -16.996 2.257 4.301 1.00 98.12 189 PHE A C 1
ATOM 1485 O O . PHE A 1 189 ? -17.731 1.364 4.735 1.00 98.12 189 PHE A O 1
ATOM 1492 N N . GLN A 1 190 ? -17.458 3.292 3.615 1.00 96.06 190 GLN A N 1
ATOM 1493 C CA . GLN A 1 190 ? -18.844 3.464 3.219 1.00 96.06 190 GLN A CA 1
ATOM 1494 C C . GLN A 1 190 ? -19.062 2.963 1.791 1.00 96.06 190 GLN A C 1
ATOM 1496 O O . GLN A 1 190 ? -18.256 3.203 0.902 1.00 96.06 190 GLN A O 1
ATOM 1501 N N . HIS A 1 191 ? -20.177 2.267 1.574 1.00 91.06 191 HIS A N 1
ATOM 1502 C CA . HIS A 1 191 ? -20.658 1.907 0.246 1.00 91.06 191 HIS A CA 1
ATOM 1503 C C . HIS A 1 191 ? -22.185 1.783 0.270 1.00 91.06 191 HIS A C 1
ATOM 1505 O O . HIS A 1 191 ? -22.747 0.939 0.985 1.00 91.06 191 HIS A O 1
ATOM 1511 N N . ASP A 1 192 ? -22.859 2.619 -0.519 1.00 87.94 192 ASP A N 1
ATOM 1512 C CA . ASP A 1 192 ? -24.312 2.817 -0.502 1.00 87.94 192 ASP A CA 1
ATOM 1513 C C . ASP A 1 192 ? -24.849 3.074 0.922 1.00 87.94 192 ASP A C 1
ATOM 1515 O O . ASP A 1 192 ? -24.392 3.966 1.638 1.00 87.94 192 ASP A O 1
ATOM 1519 N N . SER A 1 193 ? -25.821 2.270 1.360 1.00 87.38 193 SER A N 1
ATOM 1520 C CA . SER A 1 193 ? -26.428 2.312 2.688 1.00 87.38 193 SER A CA 1
ATOM 1521 C C . SER A 1 193 ? -25.694 1.455 3.722 1.00 87.38 193 SER A C 1
ATOM 1523 O O . SER A 1 193 ? -26.233 1.198 4.793 1.00 87.38 193 SER A O 1
ATOM 1525 N N . SER A 1 194 ? -24.492 0.952 3.441 1.00 93.12 194 SER A N 1
ATOM 1526 C CA . SER A 1 194 ? -23.723 0.139 4.389 1.00 93.12 194 SER A CA 1
ATOM 1527 C C . SER A 1 194 ? -22.366 0.755 4.686 1.00 93.12 194 SER A C 1
ATOM 1529 O O . SER A 1 194 ? -21.719 1.285 3.790 1.00 93.12 194 SER A O 1
ATOM 1531 N N . SER A 1 195 ? -21.885 0.583 5.913 1.00 96.12 195 SER A N 1
ATOM 1532 C CA . SER A 1 195 ? -20.493 0.855 6.250 1.00 96.12 195 SER A CA 1
ATOM 1533 C C . SER A 1 195 ? -19.846 -0.290 7.023 1.00 96.12 195 SER A C 1
ATOM 1535 O O . SER A 1 195 ? -20.503 -1.069 7.727 1.00 96.12 195 SER A O 1
ATOM 1537 N N . LEU A 1 196 ? -18.537 -0.425 6.842 1.00 97.81 196 LEU A N 1
ATOM 1538 C CA . LEU A 1 196 ? -17.661 -1.234 7.675 1.00 97.81 196 LEU A CA 1
ATOM 1539 C C . LEU A 1 196 ? -16.772 -0.290 8.475 1.00 97.81 196 LEU A C 1
ATOM 1541 O O . LEU A 1 196 ? -16.071 0.534 7.901 1.00 97.81 196 LEU A O 1
ATOM 1545 N N . ARG A 1 197 ? -16.773 -0.452 9.793 1.00 97.44 197 ARG A N 1
ATOM 1546 C CA . ARG A 1 197 ? -15.898 0.272 10.710 1.00 97.44 197 ARG A CA 1
ATOM 1547 C C . ARG A 1 197 ? -14.847 -0.676 11.243 1.00 97.44 197 ARG A C 1
ATOM 1549 O O . ARG A 1 197 ? -15.185 -1.752 11.739 1.00 97.44 197 ARG A O 1
ATOM 1556 N N . LEU A 1 198 ? -13.592 -0.276 11.145 1.00 97.31 198 LEU A N 1
ATOM 1557 C CA . LEU A 1 198 ? -12.456 -0.965 11.733 1.00 97.31 198 LEU A CA 1
ATOM 1558 C C . LEU A 1 198 ? -11.856 -0.057 12.797 1.00 97.31 198 LEU A C 1
ATOM 1560 O O . LEU A 1 198 ? -11.617 1.119 12.540 1.00 97.31 198 LEU A O 1
ATOM 1564 N N . TYR A 1 199 ? -11.623 -0.609 13.979 1.00 95.81 199 TYR A N 1
ATOM 1565 C CA . TYR A 1 199 ? -10.938 0.072 15.067 1.00 95.81 199 TYR A CA 1
ATOM 1566 C C . TYR A 1 199 ? -9.515 -0.458 15.134 1.00 95.81 199 TYR A C 1
ATOM 1568 O O . TYR A 1 199 ? -9.325 -1.676 15.121 1.00 95.81 199 TYR A O 1
ATOM 1576 N N . LEU A 1 200 ? -8.544 0.445 15.175 1.00 95.31 200 LEU A N 1
ATOM 1577 C CA . LEU A 1 200 ? -7.123 0.139 15.135 1.00 95.31 200 LEU A CA 1
ATOM 1578 C C . LEU A 1 200 ? -6.429 0.707 16.371 1.00 95.31 200 LEU A C 1
ATOM 1580 O O . LEU A 1 200 ? -6.862 1.736 16.887 1.00 95.31 200 LEU A O 1
ATOM 1584 N N . ASP A 1 201 ? -5.381 0.035 16.832 1.00 93.56 201 ASP A N 1
ATOM 1585 C CA . ASP A 1 201 ? -4.439 0.596 17.805 1.00 93.56 201 ASP A CA 1
ATOM 1586 C C . ASP A 1 201 ? -3.368 1.474 17.121 1.00 93.56 201 ASP A C 1
ATOM 1588 O O . ASP A 1 201 ? -3.395 1.675 15.903 1.00 93.56 201 ASP A O 1
ATOM 1592 N N . GLU A 1 202 ? -2.414 1.994 17.895 1.00 91.88 202 GLU A N 1
ATOM 1593 C CA . GLU A 1 202 ? -1.334 2.874 17.436 1.00 91.88 202 GLU A CA 1
ATOM 1594 C C . GLU A 1 202 ? -0.366 2.234 16.438 1.00 91.88 202 GLU A C 1
ATOM 1596 O O . GLU A 1 202 ? 0.355 2.945 15.733 1.00 91.88 202 GLU A O 1
ATOM 1601 N N . THR A 1 203 ? -0.394 0.905 16.336 1.00 92.75 203 THR A N 1
ATOM 1602 C CA . THR A 1 203 ? 0.409 0.120 15.393 1.00 92.75 203 THR A CA 1
ATOM 1603 C C . THR A 1 203 ? -0.366 -0.269 14.133 1.00 92.75 203 THR A C 1
ATOM 1605 O O . THR A 1 203 ? 0.096 -1.075 13.327 1.00 92.75 203 THR A O 1
ATOM 1608 N N . ALA A 1 204 ? -1.553 0.317 13.934 1.00 94.25 204 ALA A N 1
ATOM 1609 C CA . ALA A 1 204 ? -2.473 0.005 12.841 1.00 94.25 204 ALA A CA 1
ATOM 1610 C C . ALA A 1 204 ? -2.978 -1.452 12.836 1.00 94.25 204 ALA A C 1
ATOM 1612 O O . ALA A 1 204 ? -3.439 -1.963 11.804 1.00 94.25 204 ALA A O 1
ATOM 1613 N N . VAL A 1 205 ? -2.969 -2.125 13.989 1.00 94.12 205 VAL A N 1
ATOM 1614 C CA . VAL A 1 205 ? -3.571 -3.451 14.132 1.00 94.12 205 VAL A CA 1
ATOM 1615 C C . VAL A 1 205 ? -5.060 -3.295 14.406 1.00 94.12 205 VAL A C 1
ATOM 1617 O O . VAL A 1 205 ? -5.486 -2.592 15.316 1.00 94.12 205 VAL A O 1
ATOM 1620 N N . VAL A 1 206 ? -5.881 -3.977 13.604 1.00 95.00 206 VAL A N 1
ATOM 1621 C CA . VAL A 1 206 ? -7.340 -3.966 13.771 1.00 95.00 206 VAL A CA 1
ATOM 1622 C C . VAL A 1 206 ? -7.715 -4.777 15.013 1.00 95.00 206 VAL A C 1
ATOM 1624 O O . VAL A 1 206 ? -7.572 -5.998 15.028 1.00 95.00 206 VAL A O 1
ATOM 1627 N N . THR A 1 207 ? -8.246 -4.109 16.033 1.00 94.50 207 THR A N 1
ATOM 1628 C CA . THR A 1 207 ? -8.665 -4.709 17.311 1.00 94.50 207 THR A CA 1
ATOM 1629 C C . THR A 1 207 ? -10.150 -5.066 17.339 1.00 94.50 207 THR A C 1
ATOM 1631 O O . THR A 1 207 ? -10.573 -5.967 18.067 1.00 94.50 207 THR A O 1
ATOM 1634 N N . LYS A 1 208 ? -10.969 -4.379 16.533 1.00 94.62 208 LYS A N 1
ATOM 1635 C CA . LYS A 1 208 ? -12.419 -4.595 16.443 1.00 94.62 208 LYS A CA 1
ATOM 1636 C C . LYS A 1 208 ? -12.931 -4.241 15.052 1.00 94.62 208 LYS A C 1
ATOM 1638 O O . LYS A 1 208 ? -12.433 -3.319 14.413 1.00 94.62 208 LYS A O 1
ATOM 1643 N N . SER A 1 209 ? -13.974 -4.934 14.603 1.00 95.81 209 SER A N 1
ATOM 1644 C CA . SER A 1 209 ? -14.717 -4.577 13.393 1.00 95.81 209 SER A CA 1
ATOM 1645 C C . SER A 1 209 ? -16.221 -4.548 13.652 1.00 95.81 209 SER A C 1
ATOM 1647 O O . SER A 1 209 ? -16.745 -5.334 14.444 1.00 95.81 209 SER A O 1
ATOM 1649 N N . GLU A 1 210 ? -16.923 -3.633 12.989 1.00 94.69 210 GLU A N 1
ATOM 1650 C CA . GLU A 1 210 ? -18.373 -3.482 13.075 1.00 94.69 210 GLU A CA 1
ATOM 1651 C C . GLU A 1 210 ? -18.968 -3.223 11.691 1.00 94.69 210 GLU A C 1
ATOM 1653 O O . GLU A 1 210 ? -18.494 -2.369 10.945 1.00 94.69 210 GLU A O 1
ATOM 1658 N N . ARG A 1 211 ? -20.047 -3.931 11.348 1.00 93.44 211 ARG A N 1
ATOM 1659 C CA . ARG A 1 211 ? -20.831 -3.650 10.139 1.00 93.44 211 ARG A CA 1
ATOM 1660 C C . ARG A 1 211 ? -22.085 -2.885 10.513 1.00 93.44 211 ARG A C 1
ATOM 1662 O O . ARG A 1 211 ? -22.894 -3.374 11.300 1.00 93.44 211 ARG A O 1
ATOM 1669 N N . VAL A 1 212 ? -22.278 -1.732 9.890 1.00 90.69 212 VAL A N 1
ATOM 1670 C CA . VAL A 1 212 ? -23.452 -0.887 10.087 1.00 90.69 212 VAL A CA 1
ATOM 1671 C C . VAL A 1 212 ? -24.254 -0.876 8.793 1.00 90.69 212 VAL A C 1
ATOM 1673 O O . VAL A 1 212 ? -23.724 -0.635 7.713 1.00 90.69 212 VAL A O 1
ATOM 1676 N N . ARG A 1 213 ? -25.552 -1.164 8.886 1.00 83.12 213 ARG A N 1
ATOM 1677 C CA . ARG A 1 213 ? -26.500 -0.873 7.808 1.00 83.12 213 ARG A CA 1
ATOM 1678 C C . ARG A 1 213 ? -27.237 0.403 8.183 1.00 83.12 213 ARG A C 1
ATOM 1680 O O . ARG A 1 213 ? -27.860 0.458 9.244 1.00 83.12 213 ARG A O 1
ATOM 1687 N N . GLY A 1 214 ? -27.167 1.409 7.324 1.00 67.38 214 GLY A N 1
ATOM 1688 C CA . GLY A 1 214 ? -28.087 2.532 7.337 1.00 67.38 214 GLY A CA 1
ATOM 1689 C C . GLY A 1 214 ? -29.507 1.984 7.297 1.00 67.38 214 GLY A C 1
ATOM 1690 O O . GLY A 1 214 ? -29.814 1.076 6.523 1.00 67.38 214 GLY A O 1
ATOM 1691 N N . LYS A 1 215 ? -30.368 2.469 8.192 1.00 53.97 215 LYS A N 1
ATOM 1692 C CA . LYS A 1 215 ? -31.786 2.128 8.120 1.00 53.97 215 LYS A CA 1
ATOM 1693 C C . LYS A 1 215 ? -32.299 2.642 6.781 1.00 53.97 215 LYS A C 1
ATOM 1695 O O . LYS A 1 215 ? -32.292 3.852 6.567 1.00 53.97 215 LYS A O 1
ATOM 1700 N N . ASP A 1 216 ? -32.768 1.744 5.920 1.00 46.41 216 ASP A N 1
ATOM 1701 C CA . ASP A 1 216 ? -33.619 2.133 4.804 1.00 46.41 216 ASP A CA 1
ATOM 1702 C C . ASP A 1 216 ? -34.789 2.928 5.390 1.00 46.41 216 ASP A C 1
ATOM 1704 O O . ASP A 1 216 ? -35.660 2.382 6.071 1.00 46.41 216 ASP A O 1
ATOM 1708 N N . HIS A 1 217 ? -34.819 4.237 5.148 1.00 44.31 217 HIS A N 1
ATOM 1709 C CA . HIS A 1 217 ? -36.026 5.033 5.326 1.00 44.31 217 HIS A CA 1
ATOM 1710 C C . HIS A 1 217 ? -37.003 4.701 4.187 1.00 44.31 217 HIS A C 1
ATOM 1712 O O . HIS A 1 217 ? -37.381 5.553 3.394 1.00 44.31 217 HIS A O 1
ATOM 1718 N N . SER A 1 218 ? -37.453 3.448 4.118 1.00 41.97 218 SER A N 1
ATOM 1719 C CA . SER A 1 218 ? -38.670 3.052 3.409 1.00 41.97 218 SER A CA 1
ATOM 1720 C C . SER A 1 218 ? -39.833 2.977 4.404 1.00 41.97 218 SER A C 1
ATOM 1722 O O . SER A 1 218 ? -40.570 2.001 4.500 1.00 41.97 218 SER A O 1
ATOM 1724 N N . ALA A 1 219 ? -40.011 4.048 5.181 1.00 40.66 219 ALA A N 1
ATOM 1725 C CA . ALA A 1 219 ? -41.236 4.256 5.934 1.00 40.66 219 ALA A CA 1
ATOM 1726 C C . ALA A 1 219 ? -42.268 4.930 5.020 1.00 40.66 219 ALA A C 1
ATOM 1728 O O . ALA A 1 219 ? -42.192 6.126 4.767 1.00 40.66 219 ALA A O 1
ATOM 1729 N N . SER A 1 220 ? -43.238 4.130 4.569 1.00 44.91 220 SER A N 1
ATOM 1730 C CA . SER A 1 220 ? -44.634 4.527 4.351 1.00 44.91 220 SER A CA 1
ATOM 1731 C C . SER A 1 220 ? -44.877 5.803 3.529 1.00 44.91 220 SER A C 1
ATOM 1733 O O . SER A 1 220 ? -44.979 6.905 4.074 1.00 44.91 220 SER A O 1
ATOM 1735 N N . ARG A 1 221 ? -45.200 5.631 2.245 1.00 40.31 221 ARG A N 1
ATOM 1736 C CA . ARG A 1 221 ? -46.264 6.438 1.639 1.00 40.31 221 ARG A CA 1
ATOM 1737 C C . ARG A 1 221 ? -47.410 5.529 1.222 1.00 40.31 221 ARG A C 1
ATOM 1739 O O . ARG A 1 221 ? -47.200 4.511 0.571 1.00 40.31 221 ARG A O 1
ATOM 1746 N N . SER A 1 222 ? -48.555 5.914 1.767 1.00 39.72 222 SER A N 1
ATOM 1747 C CA . SER A 1 222 ? -49.882 5.315 1.742 1.00 39.72 222 SER A CA 1
ATOM 1748 C C . SER A 1 222 ? -50.484 5.227 0.348 1.00 39.72 222 SER A C 1
ATOM 1750 O O . SER A 1 222 ? -50.069 6.030 -0.518 1.00 39.72 222 SER A O 1
#

Foldseek 3Di:
DVVCVVVVQPDAADFADKAQDAAAAQQPRDGAWIFGDDGQWTFTAHPVPRDTLDIDGDTNCLNVVDHHVRSVQVRLLLVLVQLVCVLVQAHSPPRAGKFKFWAFQVVPDPSPDTLGRIKIWIAGPPPRDIDIDHLLLSCCSPPVNCVVVVVVVDHNSRDHSRRCSNCSVVVQWYKDADPDPPAWIWIWHHDDQKIKIFIAGRRSRGPDIDIDGRPPPPPDDD

pLDDT: mean 90.77, std 12.01, range [39.72, 98.44]

Radius of gyration: 18.95 Å; chains: 1; bounding box: 73×42×48 Å